Protein AF-A0A292Q6Y9-F1 (afdb_monomer_lite)

Sequence (241 aa):
MLYSVRSLPLYRTAFHHVAHRSLHTTPLVLKVNRGMHTAQPTANQLRDKVRQCIDNLRTIETGLSQMPAKPQARRSYSPEEYRDYCFGRTKEPPPGMCPHLVELIEYRNGMLSSSQEKMLVYGDYTPIGALIHMVYSARLHKTIPDCIGLQEELDALASQEEFVSALREEARARGLVAEEVCDAVHGLFDAVSEETRIPSSEIVVEAGKYTPNQVAALVAILKAQAKWPSPLEWREQPSDH

Secondary structure (DSSP, 8-state):
----------HHHHHHHHHHHTTSS------PPSS--PPPPPHHHHHHHHHHHHHHHHHHHHHHHTS----S------HHHHHHHHTTSSSSPPTT--HHHHHHHHHHHHHHHHHHHHHHHHT---HHHHHHHHHHHHHHHTSS---SSHHHHHHHHHTSHHHHHHHHHHHHHHT--HHHHHHHHHTHHHHHHT------SSEEEETTTS-HHHHHHHHHHHHHGGGSSSPPPEEEE----

pLDDT: mean 74.83, std 20.24, range [26.06, 98.38]

Structure (mmCIF, N/CA/C/O backbone):
data_AF-A0A292Q6Y9-F1
#
_entry.id   AF-A0A292Q6Y9-F1
#
loop_
_atom_site.group_PDB
_atom_site.id
_atom_site.type_symbol
_atom_site.label_atom_id
_atom_site.label_alt_id
_atom_site.label_comp_id
_atom_site.label_asym_id
_atom_site.label_entity_id
_atom_site.label_seq_id
_atom_site.pdbx_PDB_ins_code
_atom_site.Cartn_x
_atom_site.Cartn_y
_atom_site.Cartn_z
_atom_site.occupancy
_atom_site.B_iso_or_equiv
_atom_site.auth_seq_id
_atom_site.auth_comp_id
_atom_site.auth_asym_id
_atom_site.auth_atom_id
_atom_site.pdbx_PDB_model_num
ATOM 1 N N . MET A 1 1 ? -3.564 -4.863 -37.043 1.00 33.91 1 MET A N 1
ATOM 2 C CA . MET A 1 1 ? -3.647 -3.629 -36.232 1.00 33.91 1 MET A CA 1
ATOM 3 C C . MET A 1 1 ? -2.283 -3.393 -35.610 1.00 33.91 1 MET A C 1
ATOM 5 O O . MET A 1 1 ? -1.843 -4.230 -34.839 1.00 33.91 1 MET A O 1
ATOM 9 N N . LEU A 1 2 ? -1.580 -2.339 -36.022 1.00 26.06 2 LEU A N 1
ATOM 10 C CA . LEU A 1 2 ? -0.263 -1.970 -35.494 1.00 26.06 2 LEU A CA 1
ATOM 11 C C . LEU A 1 2 ? -0.461 -0.776 -34.558 1.00 26.06 2 LEU A C 1
ATOM 13 O O . LEU A 1 2 ? -0.948 0.262 -35.001 1.00 26.06 2 LEU A O 1
ATOM 17 N N . TYR A 1 3 ? -0.123 -0.926 -33.278 1.00 28.19 3 TYR A N 1
ATOM 18 C CA . TYR A 1 3 ? -0.160 0.183 -32.328 1.00 28.19 3 TYR A CA 1
ATOM 19 C C . TYR A 1 3 ? 1.059 1.088 -32.537 1.00 28.19 3 TYR A C 1
ATOM 21 O O . TYR A 1 3 ? 2.202 0.633 -32.563 1.00 28.19 3 TYR A O 1
ATOM 29 N N . SER A 1 4 ? 0.798 2.384 -32.709 1.00 28.38 4 SER A N 1
ATOM 30 C CA . SER A 1 4 ? 1.808 3.438 -32.731 1.00 28.38 4 SER A CA 1
ATOM 31 C C . SER A 1 4 ? 2.233 3.742 -31.295 1.00 28.38 4 SER A C 1
ATOM 33 O O . SER A 1 4 ? 1.421 4.198 -30.495 1.00 28.38 4 SER A O 1
ATOM 35 N N . VAL A 1 5 ? 3.505 3.511 -30.961 1.00 36.94 5 VAL A N 1
ATOM 36 C CA . VAL A 1 5 ? 4.110 3.908 -29.676 1.00 36.94 5 VAL A CA 1
ATOM 37 C C . VAL A 1 5 ? 4.436 5.406 -29.720 1.00 36.94 5 VAL A C 1
ATOM 39 O O . VAL A 1 5 ? 5.590 5.824 -29.720 1.00 36.94 5 VAL A O 1
ATOM 42 N N . ARG A 1 6 ? 3.403 6.239 -29.843 1.00 33.97 6 ARG A N 1
ATOM 43 C CA . ARG A 1 6 ? 3.507 7.700 -29.773 1.00 33.97 6 ARG A CA 1
ATOM 44 C C . ARG A 1 6 ? 2.580 8.228 -28.690 1.00 33.97 6 ARG A C 1
ATOM 46 O O . ARG A 1 6 ? 1.596 8.876 -29.009 1.00 33.97 6 ARG A O 1
ATOM 53 N N . SER A 1 7 ? 2.919 7.950 -27.432 1.00 32.06 7 SER A N 1
ATOM 54 C CA . SER A 1 7 ? 2.555 8.779 -26.272 1.00 32.06 7 SER A CA 1
ATOM 55 C C . SER A 1 7 ? 2.998 8.091 -24.975 1.00 32.06 7 SER A C 1
ATOM 57 O O . SER A 1 7 ? 2.243 7.324 -24.388 1.00 32.06 7 SER A O 1
ATOM 59 N N . LEU A 1 8 ? 4.199 8.412 -24.490 1.00 33.84 8 LEU A N 1
ATOM 60 C CA . LEU A 1 8 ? 4.510 8.363 -23.057 1.00 33.84 8 LEU A CA 1
ATOM 61 C C . LEU A 1 8 ? 4.568 9.810 -22.535 1.00 33.84 8 LEU A C 1
ATOM 63 O O . LEU A 1 8 ? 5.662 10.348 -22.369 1.00 33.84 8 LEU A O 1
ATOM 67 N N . PRO A 1 9 ? 3.441 10.519 -22.342 1.00 35.62 9 PRO A N 1
ATOM 68 C CA . PRO A 1 9 ? 3.455 11.731 -21.550 1.00 35.62 9 PRO A CA 1
ATOM 69 C C . PRO A 1 9 ? 3.293 11.334 -20.072 1.00 35.62 9 PRO A C 1
ATOM 71 O O . PRO A 1 9 ? 2.548 10.413 -19.758 1.00 35.62 9 PRO A O 1
ATOM 74 N N . LEU A 1 10 ? 3.930 12.099 -19.178 1.00 37.53 10 LEU A N 1
ATOM 75 C CA . LEU A 1 10 ? 3.634 12.209 -17.733 1.00 37.53 10 LEU A CA 1
ATOM 76 C C . LEU A 1 10 ? 4.528 11.483 -16.702 1.00 37.53 10 LEU A C 1
ATOM 78 O O . LEU A 1 10 ? 4.202 11.528 -15.522 1.00 37.53 10 LEU A O 1
ATOM 82 N N . TYR A 1 11 ? 5.743 11.028 -17.038 1.00 35.59 11 TYR A N 1
ATOM 83 C CA . TYR A 1 11 ? 6.779 10.822 -15.991 1.00 35.59 11 TYR A CA 1
ATOM 84 C C . TYR A 1 11 ? 7.195 12.139 -15.292 1.00 35.59 11 TYR A C 1
ATOM 86 O O . TYR A 1 11 ? 7.774 12.140 -14.207 1.00 35.59 11 TYR A O 1
ATOM 94 N N . ARG A 1 12 ? 6.867 13.288 -15.898 1.00 35.66 12 ARG A N 1
ATOM 95 C CA . ARG A 1 12 ? 7.290 14.626 -15.463 1.00 35.66 12 ARG A CA 1
ATOM 96 C C . ARG A 1 12 ? 6.492 15.193 -14.280 1.00 35.66 12 ARG A C 1
ATOM 98 O O . ARG A 1 12 ? 7.020 16.045 -13.574 1.00 35.66 12 ARG A O 1
ATOM 105 N N . THR A 1 13 ? 5.246 14.776 -14.051 1.00 33.06 13 THR A N 1
ATOM 106 C CA . THR A 1 13 ? 4.340 15.513 -13.142 1.00 33.06 13 THR A CA 1
ATOM 107 C C . THR A 1 13 ? 4.317 14.947 -11.719 1.00 33.06 13 THR A C 1
ATOM 109 O O . THR A 1 13 ? 4.312 15.722 -10.765 1.00 33.06 13 THR A O 1
ATOM 112 N N . ALA A 1 14 ? 4.393 13.622 -11.554 1.00 35.88 14 ALA A N 1
ATOM 113 C CA . ALA A 1 14 ? 4.285 12.985 -10.236 1.00 35.88 14 ALA A CA 1
ATOM 114 C C . ALA A 1 14 ? 5.525 13.232 -9.348 1.00 35.88 14 ALA A C 1
ATOM 116 O O . ALA A 1 14 ? 5.402 13.548 -8.167 1.00 35.88 14 ALA A O 1
ATOM 117 N N . PHE A 1 15 ? 6.731 13.202 -9.931 1.00 32.50 15 PHE A N 1
ATOM 118 C CA . PHE A 1 15 ? 7.980 13.444 -9.193 1.00 32.50 15 PHE A CA 1
ATOM 119 C C . PHE A 1 15 ? 8.180 14.913 -8.784 1.00 32.50 15 PHE A C 1
ATOM 121 O O . PHE A 1 15 ? 8.735 15.192 -7.720 1.00 32.50 15 PHE A O 1
ATOM 128 N N . HIS A 1 16 ? 7.716 15.870 -9.595 1.00 32.88 16 HIS A N 1
ATOM 129 C CA . HIS A 1 16 ? 7.880 17.296 -9.295 1.00 32.88 16 HIS A CA 1
ATOM 130 C C . HIS A 1 16 ? 6.980 17.773 -8.143 1.00 32.88 16 HIS A C 1
ATOM 132 O O . HIS A 1 16 ? 7.391 18.656 -7.389 1.00 32.88 16 HIS A O 1
ATOM 138 N N . HIS A 1 17 ? 5.794 17.180 -7.964 1.00 31.62 17 HIS A N 1
ATOM 139 C CA . HIS A 1 17 ? 4.853 17.593 -6.917 1.00 31.62 17 HIS A CA 1
ATOM 140 C C . HIS A 1 17 ? 5.292 17.159 -5.507 1.00 31.62 17 HIS A C 1
ATOM 142 O O . HIS A 1 17 ? 5.160 17.933 -4.558 1.00 31.62 17 HIS A O 1
ATOM 148 N N . VAL A 1 18 ? 5.891 15.970 -5.379 1.00 34.72 18 VAL A N 1
ATOM 149 C CA . VAL A 1 18 ? 6.427 15.457 -4.104 1.00 34.72 18 VAL A CA 1
ATOM 150 C C . VAL A 1 18 ? 7.724 16.180 -3.714 1.00 34.72 18 VAL A C 1
ATOM 152 O O . VAL A 1 18 ? 7.920 16.532 -2.552 1.00 34.72 18 VAL A O 1
ATOM 155 N N . ALA A 1 19 ? 8.588 16.504 -4.683 1.00 33.00 19 ALA A N 1
ATOM 156 C CA . ALA A 1 19 ? 9.860 17.175 -4.410 1.00 33.00 19 ALA A CA 1
ATOM 157 C C . ALA A 1 19 ? 9.718 18.658 -4.004 1.00 33.00 19 ALA A C 1
ATOM 159 O O . ALA A 1 19 ? 10.535 19.157 -3.231 1.00 33.00 19 ALA A O 1
ATOM 160 N N . HIS A 1 20 ? 8.697 19.377 -4.491 1.00 31.81 20 HIS A N 1
ATOM 161 C CA . HIS A 1 20 ? 8.536 20.809 -4.194 1.00 31.81 20 HIS A CA 1
ATOM 162 C C . HIS A 1 20 ? 7.885 21.109 -2.836 1.00 31.81 20 HIS A C 1
ATOM 164 O O . HIS A 1 20 ? 8.194 22.145 -2.249 1.00 31.81 20 HIS A O 1
ATOM 170 N N . ARG A 1 21 ? 7.025 20.228 -2.301 1.00 33.72 21 ARG A N 1
ATOM 171 C CA . ARG A 1 21 ? 6.383 20.453 -0.988 1.00 33.72 21 ARG A CA 1
ATOM 172 C C . ARG A 1 21 ? 7.310 20.197 0.208 1.00 33.72 21 ARG A C 1
ATOM 174 O O . ARG A 1 21 ? 7.070 20.751 1.272 1.00 33.72 21 ARG A O 1
ATOM 181 N N . SER A 1 22 ? 8.399 19.448 0.032 1.00 38.12 22 SER A N 1
ATOM 182 C CA . SER A 1 22 ? 9.298 19.052 1.131 1.00 38.12 22 SER A CA 1
ATOM 183 C C . SER A 1 22 ? 10.494 19.995 1.376 1.00 38.12 22 SER A C 1
ATOM 185 O O . SER A 1 22 ? 11.370 19.672 2.178 1.00 38.12 22 SER A O 1
ATOM 187 N N . LEU A 1 23 ? 10.586 21.142 0.689 1.00 34.75 23 LEU A N 1
ATOM 188 C CA . LEU A 1 23 ? 11.769 22.022 0.750 1.00 34.75 23 LEU A CA 1
ATOM 189 C C . LEU A 1 23 ? 11.635 23.245 1.669 1.00 34.75 23 LEU A C 1
ATOM 191 O O . LEU A 1 23 ? 12.602 23.998 1.801 1.00 34.75 23 LEU A O 1
ATOM 195 N N . HIS A 1 24 ? 10.502 23.433 2.351 1.00 36.09 24 HIS A N 1
ATOM 196 C CA . HIS A 1 24 ? 10.336 24.542 3.287 1.00 36.09 24 HIS A CA 1
ATOM 197 C C . HIS A 1 24 ? 10.045 24.063 4.721 1.00 36.09 24 HIS A C 1
ATOM 199 O O . HIS A 1 24 ? 8.986 23.531 5.028 1.00 36.09 24 HIS A O 1
ATOM 205 N N . THR A 1 25 ? 11.038 24.336 5.581 1.00 42.25 25 THR A N 1
ATOM 206 C CA . THR A 1 25 ? 10.989 24.546 7.043 1.00 42.25 25 THR A CA 1
ATOM 207 C C . THR A 1 25 ? 10.722 23.363 7.986 1.00 42.25 25 THR A C 1
ATOM 209 O O . THR A 1 25 ? 9.609 23.179 8.459 1.00 42.25 25 THR A O 1
ATOM 212 N N . THR A 1 26 ? 11.795 22.678 8.415 1.00 30.88 26 THR A N 1
ATOM 213 C CA . THR A 1 26 ? 12.218 22.543 9.838 1.00 30.88 26 THR A CA 1
ATOM 214 C C . THR A 1 26 ? 13.569 21.803 9.942 1.00 30.88 26 THR A C 1
ATOM 216 O O . THR A 1 26 ? 13.831 20.900 9.149 1.00 30.88 26 THR A O 1
ATOM 219 N N . PRO A 1 27 ? 14.474 22.167 10.875 1.00 34.06 27 PRO A N 1
ATOM 220 C CA . PRO A 1 27 ? 15.705 21.416 11.104 1.00 34.06 27 PRO A CA 1
ATOM 221 C C . PRO A 1 27 ? 15.405 20.130 11.893 1.00 34.06 27 PRO A C 1
ATOM 223 O O . PRO A 1 27 ? 15.012 20.182 13.056 1.00 34.06 27 PRO A O 1
ATOM 226 N N . LEU A 1 28 ? 15.605 18.973 11.258 1.00 29.34 28 LEU A N 1
ATOM 227 C CA . LEU A 1 28 ? 15.544 17.657 11.902 1.00 29.34 28 LEU A CA 1
ATOM 228 C C . LEU A 1 28 ? 16.695 17.511 12.910 1.00 29.34 28 LEU A C 1
ATOM 230 O O . LEU A 1 28 ? 17.867 17.471 12.533 1.00 29.34 28 LEU A O 1
ATOM 234 N N . VAL A 1 29 ? 16.364 17.411 14.199 1.00 35.88 29 VAL A N 1
ATOM 235 C CA . VAL A 1 29 ? 17.317 17.047 15.256 1.00 35.88 29 VAL A CA 1
ATOM 236 C C . VAL A 1 29 ? 17.333 15.524 15.384 1.00 35.88 29 VAL A C 1
ATOM 238 O O . VAL A 1 29 ? 16.440 14.926 15.977 1.00 35.88 29 VAL A O 1
ATOM 241 N N . LEU A 1 30 ? 18.363 14.894 14.823 1.00 29.45 30 LEU A N 1
ATOM 2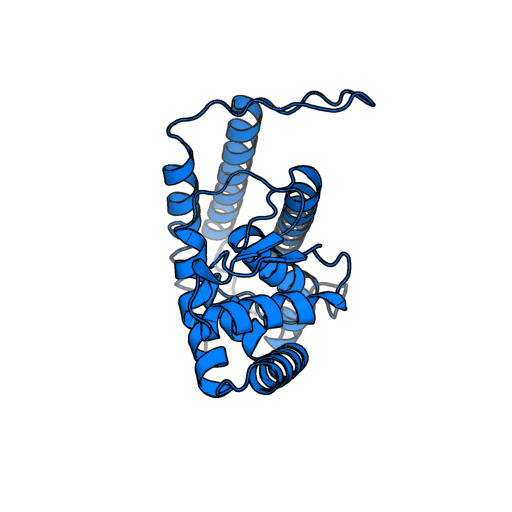42 C CA . LEU A 1 30 ? 18.621 13.458 14.933 1.00 29.45 30 LEU A CA 1
ATOM 243 C C . LEU A 1 30 ? 19.390 13.149 16.227 1.00 29.45 30 LEU A C 1
ATOM 245 O O . LEU A 1 30 ? 20.520 13.605 16.408 1.00 29.45 30 LEU A O 1
ATOM 249 N N . LYS A 1 31 ? 18.816 12.326 17.113 1.00 36.28 31 LYS A N 1
ATOM 250 C CA . LYS A 1 31 ? 19.577 11.621 18.157 1.00 36.28 31 LYS A CA 1
ATOM 251 C C . LYS A 1 31 ? 19.945 10.233 17.634 1.00 36.28 31 LYS A C 1
ATOM 253 O O . LYS A 1 31 ? 19.089 9.364 17.539 1.00 36.28 31 LYS A O 1
ATOM 258 N N . VAL A 1 32 ? 21.220 10.041 17.297 1.00 37.12 32 VAL A N 1
ATOM 259 C CA . VAL A 1 32 ? 21.771 8.760 16.826 1.00 37.12 32 VAL A CA 1
ATOM 260 C C . VAL A 1 32 ? 22.488 8.048 17.974 1.00 37.12 32 VAL A C 1
ATOM 262 O O . VAL A 1 32 ? 23.375 8.620 18.611 1.00 37.12 32 VAL A O 1
ATOM 265 N N . ASN A 1 33 ? 22.112 6.788 18.214 1.00 34.53 33 ASN A N 1
ATOM 266 C CA . ASN A 1 33 ? 22.830 5.864 19.091 1.00 34.53 33 ASN A CA 1
ATOM 267 C C . ASN A 1 33 ? 24.149 5.428 18.426 1.00 34.53 33 ASN A C 1
ATOM 269 O O . ASN A 1 33 ? 24.182 5.064 17.252 1.00 34.53 33 ASN A O 1
ATOM 273 N N . ARG A 1 34 ? 25.252 5.520 19.178 1.00 46.78 34 ARG A N 1
ATOM 274 C CA . ARG A 1 34 ? 26.636 5.353 18.707 1.00 46.78 34 ARG A CA 1
ATOM 275 C C . ARG A 1 34 ? 26.987 3.889 18.430 1.00 46.78 34 ARG A C 1
ATOM 277 O O . ARG A 1 34 ? 27.122 3.104 19.361 1.00 46.78 34 ARG A O 1
ATOM 284 N N . GLY A 1 35 ? 27.285 3.580 17.172 1.00 46.41 35 GLY A N 1
ATOM 285 C CA . GLY A 1 35 ? 28.002 2.369 16.777 1.00 46.41 35 GLY A CA 1
ATOM 286 C C . GLY A 1 35 ? 28.132 2.291 15.260 1.00 46.41 35 GLY A C 1
ATOM 287 O O . GLY A 1 35 ? 27.186 1.901 14.600 1.00 46.41 35 GLY A O 1
ATOM 288 N N . MET A 1 36 ? 29.301 2.666 14.730 1.00 40.91 36 MET A N 1
ATOM 289 C CA . MET A 1 36 ? 29.656 2.788 13.301 1.00 40.91 36 MET A CA 1
ATOM 290 C C . MET A 1 36 ? 29.169 4.070 12.598 1.00 40.91 36 MET A C 1
ATOM 292 O O . MET A 1 36 ? 28.069 4.179 12.070 1.00 40.91 36 MET A O 1
ATOM 296 N N . HIS A 1 37 ? 30.064 5.062 12.564 1.00 43.03 37 HIS A N 1
ATOM 297 C CA . HIS A 1 37 ? 29.902 6.311 11.825 1.00 43.03 37 HIS A CA 1
ATOM 298 C C . HIS A 1 37 ? 30.121 6.098 10.319 1.00 43.03 37 HIS A C 1
ATOM 300 O O . HIS A 1 37 ? 31.212 6.339 9.808 1.00 43.03 37 HIS A O 1
ATOM 306 N N . THR A 1 38 ? 29.082 5.728 9.573 1.00 55.56 38 THR A N 1
ATOM 307 C CA . THR A 1 38 ? 28.983 6.214 8.190 1.00 55.56 38 THR A CA 1
ATOM 308 C C . THR A 1 38 ? 28.410 7.623 8.260 1.00 55.56 38 THR A C 1
ATOM 310 O O . THR A 1 38 ? 27.306 7.810 8.773 1.00 55.56 38 THR A O 1
ATOM 313 N N . ALA A 1 39 ? 29.172 8.627 7.820 1.00 72.50 39 ALA A N 1
ATOM 314 C CA . ALA A 1 39 ? 28.699 10.007 7.794 1.00 72.50 39 ALA A CA 1
ATOM 315 C C . ALA A 1 39 ? 27.371 10.072 7.025 1.00 72.50 39 ALA A C 1
ATOM 317 O O . ALA A 1 39 ? 27.305 9.652 5.867 1.00 72.50 39 ALA A O 1
ATOM 318 N N . GLN A 1 40 ? 26.311 10.556 7.678 1.00 61.03 40 GLN A N 1
ATOM 319 C CA . GLN A 1 40 ? 25.036 10.758 7.000 1.00 61.03 40 GLN A CA 1
ATOM 320 C C . GLN A 1 40 ? 25.246 11.727 5.829 1.00 61.03 40 GLN A C 1
ATOM 322 O O . GLN A 1 40 ? 25.924 12.747 5.995 1.00 61.03 40 GLN A O 1
ATOM 327 N N . PRO A 1 41 ? 24.694 11.423 4.643 1.00 70.69 41 PRO A N 1
ATOM 328 C CA . PRO A 1 41 ? 24.818 12.307 3.503 1.00 70.69 41 PRO A CA 1
ATOM 329 C C . PRO A 1 41 ? 24.166 13.654 3.822 1.00 70.69 41 PRO A C 1
ATOM 331 O O . PRO A 1 41 ? 23.027 13.727 4.278 1.00 70.69 41 PRO A O 1
ATOM 334 N N . THR A 1 42 ? 24.899 14.733 3.574 1.00 85.38 42 THR A N 1
ATOM 335 C CA . THR A 1 42 ? 24.383 16.097 3.695 1.00 85.38 42 THR A CA 1
ATOM 336 C C . THR A 1 42 ? 23.224 16.323 2.722 1.00 85.38 42 THR A C 1
ATOM 338 O O . THR A 1 42 ? 23.135 15.683 1.670 1.00 85.38 42 THR A O 1
ATOM 341 N N . ALA A 1 43 ? 22.364 17.303 3.013 1.00 62.22 43 ALA A N 1
ATOM 342 C CA . ALA A 1 43 ? 21.289 17.702 2.101 1.00 62.22 43 ALA A CA 1
ATOM 343 C C . ALA A 1 43 ? 21.804 18.044 0.684 1.00 62.22 43 ALA A C 1
ATOM 345 O O . ALA A 1 43 ? 21.119 17.788 -0.304 1.00 62.22 43 ALA A O 1
ATOM 346 N N . ASN A 1 44 ? 23.029 18.573 0.568 1.00 76.00 44 ASN A N 1
ATOM 347 C CA . ASN A 1 44 ? 23.679 18.826 -0.721 1.00 76.00 44 ASN A CA 1
ATOM 348 C C . ASN A 1 44 ? 24.014 17.526 -1.459 1.00 76.00 44 ASN A C 1
ATOM 350 O O . ASN A 1 44 ? 23.648 17.385 -2.619 1.00 76.00 44 ASN A O 1
ATOM 354 N N . GLN A 1 45 ? 24.599 16.543 -0.771 1.00 74.12 45 GLN A N 1
ATOM 355 C CA . GLN A 1 45 ? 24.909 15.239 -1.365 1.00 74.12 45 GLN A CA 1
ATOM 356 C C . GLN A 1 45 ? 23.653 14.495 -1.837 1.00 74.12 45 GLN A C 1
ATOM 358 O O . GLN A 1 45 ? 23.687 13.826 -2.867 1.00 74.12 45 GLN A O 1
ATOM 363 N N . LEU A 1 46 ? 22.534 14.613 -1.114 1.00 56.84 46 LEU A N 1
ATOM 364 C CA . LEU A 1 46 ? 21.252 14.060 -1.561 1.00 56.84 46 LEU A CA 1
ATOM 365 C C . LEU A 1 46 ? 20.727 14.786 -2.807 1.00 56.84 46 LEU A C 1
ATOM 367 O O . LEU A 1 46 ? 20.338 14.124 -3.769 1.00 56.84 46 LEU A O 1
ATOM 371 N N . ARG A 1 47 ? 20.771 16.125 -2.832 1.00 63.34 47 ARG A N 1
ATOM 372 C CA . ARG A 1 47 ? 20.379 16.922 -4.008 1.00 63.34 47 ARG A CA 1
ATOM 373 C C . ARG A 1 47 ? 21.214 16.594 -5.243 1.00 63.34 47 ARG A C 1
ATOM 375 O O . ARG A 1 47 ? 20.648 16.449 -6.323 1.00 63.34 47 ARG A O 1
ATOM 382 N N . ASP A 1 48 ? 22.523 16.434 -5.083 1.00 77.12 48 ASP A N 1
ATOM 383 C CA . ASP A 1 48 ? 23.426 16.099 -6.185 1.00 77.12 48 ASP A CA 1
ATOM 384 C C . ASP A 1 48 ? 23.147 14.694 -6.731 1.00 77.12 48 ASP A C 1
ATOM 386 O O . ASP A 1 48 ? 23.080 14.514 -7.945 1.00 77.12 48 ASP A O 1
ATOM 390 N N . LYS A 1 49 ? 22.868 13.716 -5.856 1.00 67.00 49 LYS A N 1
ATOM 391 C CA . LYS A 1 49 ? 22.436 12.371 -6.275 1.00 67.00 49 LYS A CA 1
ATOM 392 C C . LYS A 1 49 ? 21.114 12.394 -7.045 1.00 67.00 49 LYS A C 1
ATOM 394 O O . LYS A 1 49 ? 20.987 11.705 -8.054 1.00 67.00 49 LYS A O 1
ATOM 399 N N . VAL A 1 50 ? 20.138 13.185 -6.595 1.00 59.72 50 VAL A N 1
ATOM 400 C CA . VAL A 1 50 ? 18.858 13.345 -7.307 1.00 59.72 50 VAL A CA 1
ATOM 401 C C . VAL A 1 50 ? 19.080 13.994 -8.673 1.00 59.72 50 VAL A C 1
ATOM 403 O O . VAL A 1 50 ? 18.558 13.499 -9.670 1.00 59.72 50 VAL A O 1
ATOM 406 N N . ARG A 1 51 ? 19.897 15.052 -8.750 1.00 72.69 51 ARG A N 1
ATOM 407 C CA . ARG A 1 51 ? 20.248 15.708 -10.019 1.00 72.69 51 ARG A CA 1
ATOM 408 C C . ARG A 1 51 ? 20.927 14.736 -10.985 1.00 72.69 51 ARG A C 1
ATOM 410 O O . ARG A 1 51 ? 20.499 14.640 -12.128 1.00 72.69 51 ARG A O 1
ATOM 417 N N . GLN A 1 52 ? 21.898 13.963 -10.505 1.00 76.69 52 GLN A N 1
ATOM 418 C CA . GLN A 1 52 ? 22.574 12.939 -11.300 1.00 76.69 52 GLN A CA 1
ATOM 419 C C . GLN A 1 52 ? 21.594 11.887 -11.842 1.00 76.69 52 GLN A C 1
ATOM 421 O O . GLN A 1 52 ? 21.681 11.504 -13.004 1.00 76.69 52 GLN A O 1
ATOM 426 N N . CYS A 1 53 ? 20.630 11.446 -11.031 1.00 58.50 53 CYS A N 1
ATOM 427 C CA . CYS A 1 53 ? 19.589 10.515 -11.467 1.00 58.50 53 CYS A CA 1
ATOM 428 C C . CYS A 1 53 ? 18.710 11.123 -12.580 1.00 58.50 53 CYS A C 1
ATOM 430 O O . CYS A 1 53 ? 18.470 10.473 -13.596 1.00 58.50 53 CYS A O 1
ATOM 432 N N . ILE A 1 54 ? 18.303 12.392 -12.442 1.00 61.84 54 ILE A N 1
ATOM 433 C CA . ILE A 1 54 ? 17.537 13.119 -13.471 1.00 61.84 54 ILE A CA 1
ATOM 434 C C . ILE A 1 54 ? 18.332 13.240 -14.780 1.00 61.84 54 ILE A C 1
ATOM 436 O O . ILE A 1 54 ? 17.777 13.024 -15.858 1.00 61.84 54 ILE A O 1
ATOM 440 N N . ASP A 1 55 ? 19.622 13.565 -14.707 1.00 75.00 55 ASP A N 1
ATOM 441 C CA . ASP A 1 55 ? 20.473 13.712 -15.892 1.00 75.00 55 ASP A CA 1
ATOM 442 C C . ASP A 1 55 ? 20.722 12.364 -16.592 1.00 75.00 55 ASP A C 1
ATOM 444 O O . ASP A 1 55 ? 20.692 12.292 -17.825 1.00 75.00 55 ASP A O 1
ATOM 448 N N . ASN A 1 56 ? 20.863 11.274 -15.828 1.00 68.38 56 ASN A N 1
ATOM 449 C CA . ASN A 1 56 ? 20.921 9.917 -16.375 1.00 68.38 56 ASN A CA 1
ATOM 450 C C . ASN A 1 56 ? 19.627 9.567 -17.128 1.00 68.38 56 ASN A C 1
ATOM 452 O O . ASN A 1 56 ? 19.689 9.098 -18.263 1.00 68.38 56 ASN A O 1
ATOM 456 N N . LEU A 1 57 ? 18.456 9.855 -16.546 1.00 62.38 57 LEU A N 1
ATOM 457 C CA . LEU A 1 57 ? 17.162 9.612 -17.196 1.00 62.38 57 LEU A CA 1
ATOM 458 C C . LEU A 1 57 ? 17.019 10.406 -18.502 1.00 62.38 57 LEU A C 1
ATOM 460 O O . LEU A 1 57 ? 16.661 9.833 -19.528 1.00 62.38 57 LEU A O 1
ATOM 464 N N . ARG A 1 58 ? 17.386 11.695 -18.507 1.00 72.81 58 ARG A N 1
ATOM 465 C CA . ARG A 1 58 ? 17.382 12.531 -19.725 1.00 72.81 58 ARG A CA 1
ATOM 466 C C . ARG A 1 58 ? 18.322 12.010 -20.804 1.00 72.81 58 ARG A C 1
ATOM 468 O O . ARG A 1 58 ? 18.007 12.089 -21.992 1.00 72.81 58 ARG A O 1
ATOM 475 N N . THR A 1 59 ? 19.482 11.495 -20.405 1.00 77.38 59 THR A N 1
ATOM 476 C CA . THR A 1 59 ? 20.449 10.898 -21.333 1.00 77.38 59 THR A CA 1
ATOM 477 C C . THR A 1 59 ? 19.844 9.670 -22.009 1.00 77.38 59 THR A C 1
ATOM 479 O O . THR A 1 59 ? 19.929 9.541 -23.231 1.00 77.38 59 THR A O 1
ATOM 482 N N . ILE A 1 60 ? 19.148 8.823 -21.246 1.00 69.00 60 ILE A N 1
ATOM 483 C CA . ILE A 1 60 ? 18.449 7.650 -21.779 1.00 69.00 60 ILE A CA 1
ATOM 484 C C . ILE A 1 60 ? 17.306 8.070 -22.718 1.00 69.00 60 ILE A C 1
ATOM 486 O O . ILE A 1 60 ? 17.220 7.557 -23.831 1.00 69.00 60 ILE A O 1
ATOM 490 N N . GLU A 1 61 ? 16.479 9.048 -22.337 1.00 66.94 61 GLU A N 1
ATOM 491 C CA . GLU A 1 61 ? 15.406 9.591 -23.192 1.00 66.94 61 GLU A CA 1
ATOM 492 C C . GLU A 1 61 ? 15.935 10.177 -24.510 1.00 66.94 61 GLU A C 1
ATOM 494 O O . GLU A 1 61 ? 15.354 9.971 -25.581 1.00 66.94 61 GLU A O 1
ATOM 499 N N . THR A 1 62 ? 17.062 10.889 -24.447 1.00 76.50 62 THR A N 1
ATOM 500 C CA . THR A 1 62 ? 17.726 11.460 -25.625 1.00 76.50 62 THR A CA 1
ATOM 501 C C . THR A 1 62 ? 18.257 10.350 -26.530 1.00 76.50 62 THR A C 1
ATOM 503 O O . THR A 1 62 ? 18.051 10.402 -27.742 1.00 76.50 62 THR A O 1
ATOM 506 N N . GLY A 1 63 ? 18.860 9.310 -25.946 1.00 75.12 63 GLY A N 1
ATOM 507 C CA . GLY A 1 63 ? 19.286 8.112 -26.667 1.00 75.12 63 GLY A CA 1
ATOM 508 C C . GLY A 1 63 ? 18.122 7.420 -27.376 1.00 75.12 63 GLY A C 1
ATOM 509 O O . GLY A 1 63 ? 18.223 7.127 -28.565 1.00 75.12 63 GLY A O 1
ATOM 510 N N . LEU A 1 64 ? 16.985 7.248 -26.691 1.00 66.88 64 LEU A N 1
ATOM 511 C CA . LEU A 1 64 ? 15.760 6.670 -27.257 1.00 66.88 64 LEU A CA 1
ATOM 512 C C . LEU A 1 64 ? 15.194 7.514 -28.410 1.00 66.88 64 LEU A C 1
ATOM 514 O O . LEU A 1 64 ? 14.756 6.961 -29.417 1.00 66.88 64 LEU A O 1
ATOM 518 N N . SER A 1 65 ? 15.246 8.844 -28.295 1.00 72.12 65 SER A N 1
ATOM 519 C CA . SER A 1 65 ? 14.738 9.778 -29.313 1.00 72.12 65 SER A CA 1
ATOM 520 C C . SER A 1 65 ? 15.608 9.841 -30.572 1.00 72.12 65 SER A C 1
ATOM 522 O O . SER A 1 65 ? 15.111 10.164 -31.650 1.00 72.12 65 SER A O 1
ATOM 524 N N . GLN A 1 66 ? 16.902 9.534 -30.450 1.00 78.06 66 GLN A N 1
ATOM 525 C CA . GLN A 1 66 ? 17.859 9.519 -31.562 1.00 78.06 66 GLN A CA 1
ATOM 526 C C . GLN A 1 66 ? 17.972 8.150 -32.249 1.00 78.06 66 GLN A C 1
ATOM 528 O O . GLN A 1 66 ? 18.684 8.024 -33.248 1.00 78.06 66 GLN A O 1
ATOM 533 N N . MET A 1 67 ? 17.282 7.114 -31.755 1.00 68.88 67 MET A N 1
ATOM 534 C CA . MET A 1 67 ? 17.324 5.801 -32.393 1.00 68.88 67 MET A CA 1
ATOM 535 C C . MET A 1 67 ? 16.684 5.865 -33.790 1.00 68.88 67 MET A C 1
ATOM 537 O O . MET A 1 67 ? 15.530 6.281 -33.923 1.00 68.88 67 MET A O 1
ATOM 541 N N . PRO A 1 68 ? 17.387 5.424 -34.852 1.00 69.31 68 PRO A N 1
ATOM 542 C CA . PRO A 1 68 ? 16.817 5.404 -36.190 1.00 69.31 68 PRO A CA 1
ATOM 543 C C . PRO A 1 68 ? 15.601 4.474 -36.217 1.00 69.31 68 PRO A C 1
ATOM 545 O O . PRO A 1 68 ? 15.655 3.361 -35.685 1.00 69.31 68 PRO A O 1
ATOM 548 N N . ALA A 1 69 ? 14.522 4.907 -36.874 1.00 58.97 69 ALA A N 1
ATOM 549 C CA . ALA A 1 69 ? 13.372 4.057 -37.161 1.00 58.97 69 ALA A CA 1
ATOM 550 C C . ALA A 1 69 ? 13.835 2.881 -38.040 1.00 58.97 69 ALA A C 1
ATOM 552 O O . ALA A 1 69 ? 13.997 3.021 -39.252 1.00 58.97 69 ALA A O 1
ATOM 553 N N . LYS A 1 70 ? 14.140 1.733 -37.425 1.00 56.66 70 LYS A N 1
ATOM 554 C CA . LYS A 1 70 ? 14.654 0.570 -38.155 1.00 56.66 70 LYS A CA 1
ATOM 555 C C . LYS A 1 70 ? 13.516 -0.220 -38.816 1.00 56.66 70 LYS A C 1
ATOM 557 O O . LYS A 1 70 ? 12.511 -0.487 -38.155 1.00 56.66 70 LYS A O 1
ATOM 562 N N . PRO A 1 71 ? 13.689 -0.645 -40.083 1.00 55.06 71 PRO A N 1
ATOM 563 C CA . PRO A 1 71 ? 12.762 -1.540 -40.764 1.00 55.06 71 PRO A CA 1
ATOM 564 C C . PRO A 1 71 ? 12.884 -2.994 -40.255 1.00 55.06 71 PRO A C 1
ATOM 566 O O . PRO A 1 71 ? 13.915 -3.390 -39.713 1.00 55.06 71 PRO A O 1
ATOM 569 N N . GLN A 1 72 ? 11.775 -3.727 -40.424 1.00 60.09 72 GLN A N 1
ATOM 570 C CA . GLN A 1 72 ? 11.452 -5.156 -40.194 1.00 60.09 72 GLN A CA 1
ATOM 571 C C . GLN A 1 72 ? 12.652 -6.136 -40.205 1.00 60.09 72 GLN A C 1
ATOM 573 O O . GLN A 1 72 ? 13.580 -5.966 -40.977 1.00 60.09 72 GLN A O 1
ATOM 578 N N . ALA A 1 73 ? 12.726 -7.242 -39.461 1.00 50.75 73 ALA A N 1
ATOM 579 C CA . ALA A 1 73 ? 11.771 -7.987 -38.654 1.00 50.75 73 ALA A CA 1
ATOM 580 C C . ALA A 1 73 ? 12.522 -8.511 -37.417 1.00 50.75 73 ALA A C 1
ATOM 582 O O . ALA A 1 73 ? 13.251 -9.500 -37.479 1.00 50.75 73 ALA A O 1
ATOM 583 N N . ARG A 1 74 ? 12.399 -7.825 -36.279 1.00 57.06 74 ARG A N 1
ATOM 584 C CA . ARG A 1 74 ? 12.775 -8.440 -35.002 1.00 57.06 74 ARG A CA 1
ATOM 585 C C . ARG A 1 74 ? 11.653 -9.403 -34.650 1.00 57.06 74 ARG A C 1
ATOM 587 O O . ARG A 1 74 ? 10.496 -9.027 -34.823 1.00 57.06 74 ARG A O 1
ATOM 594 N N . ARG A 1 75 ? 11.975 -10.614 -34.176 1.00 57.69 75 ARG A N 1
ATOM 595 C CA . ARG A 1 75 ? 11.002 -11.418 -33.423 1.00 57.69 75 ARG A CA 1
ATOM 596 C C . ARG A 1 75 ? 10.361 -10.464 -32.418 1.00 57.69 75 ARG A C 1
ATOM 598 O O . ARG A 1 75 ? 11.050 -9.939 -31.548 1.00 57.69 75 ARG A O 1
ATOM 605 N N . SER A 1 76 ? 9.099 -10.125 -32.651 1.00 71.56 76 SER A N 1
ATOM 606 C CA . SER A 1 76 ? 8.317 -9.365 -31.696 1.00 71.56 76 SER A CA 1
ATOM 607 C C . SER A 1 76 ? 8.123 -10.309 -30.528 1.00 71.56 76 SER A C 1
ATOM 609 O O . SER A 1 76 ? 7.509 -11.360 -30.706 1.00 71.56 76 SER A O 1
ATOM 611 N N . TYR A 1 77 ? 8.695 -9.977 -29.379 1.00 77.62 77 TYR A N 1
ATOM 612 C CA . TYR A 1 77 ? 8.292 -10.636 -28.151 1.00 77.62 77 TYR A CA 1
ATOM 613 C C . TYR A 1 77 ? 6.796 -10.381 -27.957 1.00 77.62 77 TYR A C 1
ATOM 615 O O . TYR A 1 77 ? 6.284 -9.295 -28.262 1.00 77.62 77 TYR A O 1
ATOM 623 N N . SER A 1 78 ? 6.081 -11.406 -27.521 1.00 85.94 78 SER A N 1
ATOM 624 C CA . SER A 1 78 ? 4.683 -11.274 -27.142 1.00 85.94 78 SER A CA 1
ATOM 625 C C . SER A 1 78 ? 4.558 -10.307 -25.955 1.00 85.94 78 SER A C 1
ATOM 627 O O . SER A 1 78 ? 5.486 -10.172 -25.146 1.00 85.94 78 SER A O 1
ATOM 629 N N . PRO A 1 79 ? 3.413 -9.620 -25.814 1.00 77.12 79 PRO A N 1
ATOM 630 C CA . PRO A 1 79 ? 3.109 -8.879 -24.599 1.00 77.12 79 PRO A CA 1
ATOM 631 C C . PRO A 1 79 ? 3.228 -9.745 -23.339 1.00 77.12 79 PRO A C 1
ATOM 633 O O . PRO A 1 79 ? 3.611 -9.213 -22.302 1.00 77.12 79 PRO A O 1
ATOM 636 N N . GLU A 1 80 ? 2.957 -11.056 -23.424 1.00 79.56 80 GLU A N 1
ATOM 637 C CA . GLU A 1 80 ? 3.160 -11.987 -22.310 1.00 79.56 80 GLU A CA 1
ATOM 638 C C . GLU A 1 80 ? 4.639 -12.176 -21.962 1.00 79.56 80 GLU A C 1
ATOM 640 O O . GLU A 1 80 ? 4.981 -12.058 -20.796 1.00 79.56 80 GLU A O 1
ATOM 645 N N . GLU A 1 81 ? 5.534 -12.378 -22.932 1.00 83.50 81 GLU A N 1
ATOM 646 C CA . GLU A 1 81 ? 6.977 -12.519 -22.663 1.00 83.50 81 GLU A CA 1
ATOM 647 C C . GLU A 1 81 ? 7.576 -11.242 -22.059 1.00 83.50 81 GLU A C 1
ATOM 649 O O . GLU A 1 81 ? 8.370 -11.302 -21.119 1.00 83.50 81 GLU A O 1
ATOM 654 N N . TYR A 1 82 ? 7.179 -10.070 -22.569 1.00 79.56 82 TYR A N 1
ATOM 655 C CA . TYR A 1 82 ? 7.561 -8.787 -21.970 1.00 79.56 82 TYR A CA 1
ATOM 656 C C . TYR A 1 82 ? 7.070 -8.690 -20.531 1.00 79.56 82 TYR A C 1
ATOM 658 O O . TYR A 1 82 ? 7.825 -8.341 -19.625 1.00 79.56 82 TYR A O 1
ATOM 666 N N . ARG A 1 83 ? 5.791 -9.007 -20.332 1.00 73.00 83 ARG A N 1
ATOM 667 C CA . ARG A 1 83 ? 5.134 -8.983 -19.036 1.00 73.00 83 ARG A CA 1
ATOM 668 C C . ARG A 1 83 ? 5.823 -9.940 -18.067 1.00 73.00 83 ARG A C 1
ATOM 670 O O . ARG A 1 83 ? 6.140 -9.518 -16.968 1.00 73.00 83 ARG A O 1
ATOM 677 N N . ASP A 1 84 ? 6.119 -11.168 -18.471 1.00 79.81 84 ASP A N 1
ATOM 678 C CA . ASP A 1 84 ? 6.776 -12.173 -17.640 1.00 79.81 84 ASP A CA 1
ATOM 679 C C . ASP A 1 84 ? 8.211 -11.779 -17.276 1.00 79.81 84 ASP A C 1
ATOM 681 O O . ASP A 1 84 ? 8.627 -12.043 -16.151 1.00 79.81 84 ASP A O 1
ATOM 685 N N . TYR A 1 85 ? 8.950 -11.098 -18.156 1.00 79.94 85 TYR A N 1
ATOM 686 C CA . TYR A 1 85 ? 10.285 -10.585 -17.833 1.00 79.94 85 TYR A CA 1
ATOM 687 C C . TYR A 1 85 ? 10.265 -9.336 -16.944 1.00 79.94 85 TYR A C 1
ATOM 689 O O . TYR A 1 85 ? 11.021 -9.260 -15.978 1.00 79.94 85 TYR A O 1
ATO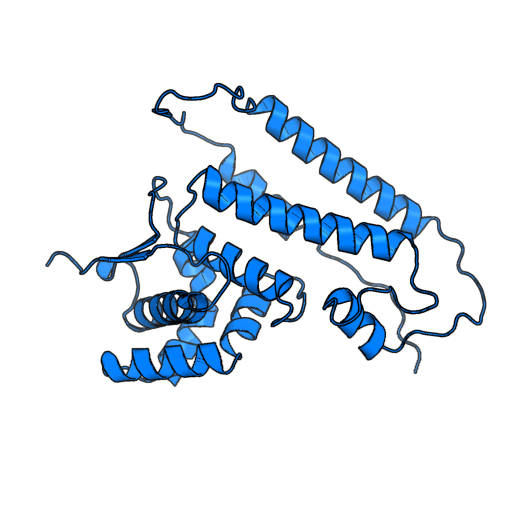M 697 N N . CYS A 1 86 ? 9.377 -8.373 -17.203 1.00 68.00 86 CYS A N 1
ATOM 698 C CA . CYS A 1 86 ? 9.161 -7.231 -16.304 1.00 68.00 86 CYS A CA 1
ATOM 699 C C . CYS A 1 86 ? 8.684 -7.711 -14.930 1.00 68.00 86 CYS A C 1
ATOM 701 O O . CYS A 1 86 ? 9.138 -7.230 -13.893 1.00 68.00 86 CYS A O 1
ATOM 703 N N . PHE A 1 87 ? 7.855 -8.755 -14.933 1.00 66.69 87 PHE A N 1
ATOM 704 C CA . PHE A 1 87 ? 7.470 -9.503 -13.753 1.00 66.69 87 PHE A CA 1
ATOM 705 C C . PHE A 1 87 ? 8.503 -10.546 -13.334 1.00 66.69 87 PHE A C 1
ATOM 707 O O . PHE A 1 87 ? 8.195 -11.390 -12.507 1.00 66.69 87 PHE A O 1
ATOM 714 N N . GLY A 1 88 ? 9.727 -10.515 -13.877 1.00 70.94 88 GLY A N 1
ATOM 715 C CA . GLY A 1 88 ? 10.810 -11.509 -13.805 1.00 70.94 88 GLY A CA 1
ATOM 716 C C . GLY A 1 88 ? 10.419 -12.904 -13.315 1.00 70.94 88 GLY A C 1
ATOM 717 O O . GLY A 1 88 ? 11.035 -13.440 -12.392 1.00 70.94 88 GLY A O 1
ATOM 718 N N . ARG A 1 89 ? 9.347 -13.439 -13.892 1.00 77.25 89 ARG A N 1
ATOM 719 C CA . ARG A 1 89 ? 8.991 -14.852 -13.909 1.00 77.25 89 ARG A CA 1
ATOM 720 C C . ARG A 1 89 ? 9.997 -15.594 -14.783 1.00 77.25 89 ARG A C 1
ATOM 722 O O . ARG A 1 89 ? 10.264 -16.769 -14.556 1.00 77.25 89 ARG A O 1
ATOM 729 N N . THR A 1 90 ? 10.620 -14.875 -15.717 1.00 82.31 90 THR A N 1
ATOM 730 C CA . THR A 1 90 ? 11.831 -15.279 -16.425 1.00 82.31 90 THR A CA 1
ATOM 731 C C . THR A 1 90 ? 13.040 -14.495 -15.909 1.00 82.31 90 THR A C 1
ATOM 733 O O . THR A 1 90 ? 12.936 -13.329 -15.534 1.00 82.31 90 THR A O 1
ATOM 736 N N . LYS A 1 91 ? 14.208 -15.148 -15.868 1.00 83.12 91 LYS A N 1
ATOM 737 C CA . LYS A 1 91 ? 15.489 -14.483 -15.561 1.00 83.12 91 LYS A CA 1
ATOM 738 C C . LYS A 1 91 ? 16.112 -13.832 -16.794 1.00 83.12 91 LYS A C 1
ATOM 740 O O . LYS A 1 91 ? 16.880 -12.888 -16.664 1.00 83.12 91 LYS A O 1
ATOM 745 N N . GLU A 1 92 ? 15.794 -14.356 -17.974 1.00 89.44 92 GLU A N 1
ATOM 746 C CA . GLU A 1 92 ? 16.358 -13.893 -19.237 1.00 89.44 92 GLU A CA 1
ATOM 747 C C . GLU A 1 92 ? 15.395 -12.930 -19.941 1.00 89.44 92 GLU A C 1
ATOM 749 O O . GLU A 1 92 ? 14.184 -13.195 -19.973 1.00 89.44 92 GLU A O 1
ATOM 754 N N . PRO A 1 93 ? 15.912 -11.823 -20.508 1.00 87.44 93 PRO A N 1
ATOM 755 C CA . PRO A 1 93 ? 15.106 -10.904 -21.290 1.00 87.44 93 PRO A CA 1
ATOM 756 C C . PRO A 1 93 ? 14.578 -11.590 -22.555 1.00 87.44 93 PRO A C 1
ATOM 758 O O . PRO A 1 93 ? 15.292 -12.399 -23.158 1.00 87.44 93 PRO A O 1
ATOM 761 N N . PRO A 1 94 ? 13.359 -11.253 -23.012 1.00 87.75 94 PRO A N 1
ATOM 762 C CA . PRO A 1 94 ? 12.796 -11.830 -24.219 1.00 87.75 94 PRO A CA 1
ATOM 763 C C . PRO A 1 94 ? 13.724 -11.596 -25.417 1.00 87.75 94 PRO A C 1
ATOM 765 O O . PRO A 1 94 ? 14.280 -10.495 -25.561 1.00 87.75 94 PRO A O 1
ATOM 768 N N . PRO A 1 95 ? 13.879 -12.580 -26.320 1.00 87.62 95 PRO A N 1
ATOM 769 C CA . PRO A 1 95 ? 14.693 -12.412 -27.513 1.00 87.62 95 PRO A CA 1
ATOM 770 C C . PRO A 1 95 ? 14.279 -11.160 -28.297 1.00 87.62 95 PRO A C 1
ATOM 772 O O . PRO A 1 95 ? 13.126 -11.002 -28.688 1.00 87.62 95 PRO A O 1
ATOM 775 N N . GLY A 1 96 ? 15.233 -10.262 -28.548 1.00 85.38 96 GLY A N 1
ATOM 776 C CA . GLY A 1 96 ? 14.986 -9.020 -29.287 1.00 85.38 96 GLY A CA 1
ATOM 777 C C . GLY A 1 96 ? 14.575 -7.816 -28.433 1.00 85.38 96 GLY A C 1
ATOM 778 O O . GLY A 1 96 ? 14.443 -6.718 -28.994 1.00 85.38 96 GLY A O 1
ATOM 779 N N . MET A 1 97 ? 14.443 -7.979 -27.110 1.00 83.38 97 MET A N 1
ATOM 780 C CA . MET A 1 97 ? 14.325 -6.860 -26.176 1.00 83.38 97 MET A CA 1
ATOM 781 C C . MET A 1 97 ? 15.540 -5.931 -26.313 1.00 83.38 97 MET A C 1
ATOM 783 O O . MET A 1 97 ? 16.676 -6.365 -26.511 1.00 83.38 97 MET A O 1
ATOM 787 N N . CYS A 1 98 ? 15.291 -4.622 -26.289 1.00 82.25 98 CYS A N 1
ATOM 788 C CA . CYS A 1 98 ? 16.360 -3.638 -26.393 1.00 82.25 98 CYS A CA 1
ATOM 789 C C . CYS A 1 98 ? 17.242 -3.706 -25.132 1.00 82.25 98 CYS A C 1
ATOM 791 O O . CYS A 1 98 ? 16.681 -3.589 -24.044 1.00 82.25 98 CYS A O 1
ATOM 793 N N . PRO A 1 99 ? 18.582 -3.814 -25.242 1.00 82.75 99 PRO A N 1
ATOM 794 C CA . PRO A 1 99 ? 19.468 -3.803 -24.074 1.00 82.75 99 PRO A CA 1
ATOM 795 C C . PRO A 1 99 ? 19.249 -2.598 -23.148 1.00 82.75 99 PRO A C 1
ATOM 797 O O . PRO A 1 99 ? 19.234 -2.750 -21.938 1.00 82.75 99 PRO A O 1
ATOM 800 N N . HIS A 1 100 ? 18.940 -1.422 -23.707 1.00 74.31 100 HIS A N 1
ATOM 801 C CA . HIS A 1 100 ? 18.636 -0.226 -22.910 1.00 74.31 100 HIS A CA 1
ATOM 802 C C . HIS A 1 100 ? 17.353 -0.371 -22.076 1.00 74.31 100 HIS A C 1
ATOM 804 O O . HIS A 1 100 ? 17.236 0.217 -21.009 1.00 74.31 100 HIS A O 1
ATOM 810 N N . LEU A 1 101 ? 16.371 -1.140 -22.560 1.00 74.56 101 LEU A N 1
ATOM 811 C CA . LEU A 1 101 ? 15.136 -1.396 -21.818 1.00 74.56 101 LEU A CA 1
ATOM 812 C C . LEU A 1 101 ? 15.384 -2.369 -20.661 1.00 74.56 101 LEU A C 1
ATOM 814 O O . LEU A 1 101 ? 14.822 -2.182 -19.589 1.00 74.56 101 LEU A O 1
ATOM 818 N N . VAL A 1 102 ? 16.262 -3.355 -20.867 1.00 79.12 102 VAL A N 1
ATOM 819 C CA . VAL A 1 102 ? 16.747 -4.252 -19.808 1.00 79.12 102 VAL A CA 1
ATOM 820 C C . VAL A 1 102 ? 17.451 -3.451 -18.715 1.00 79.12 102 VAL A C 1
ATOM 822 O O . VAL A 1 102 ? 17.041 -3.517 -17.561 1.00 79.12 102 VAL A O 1
ATOM 825 N N . GLU A 1 103 ? 18.423 -2.614 -19.088 1.00 77.62 103 GLU A N 1
ATOM 826 C CA . GLU A 1 103 ? 19.146 -1.752 -18.143 1.00 77.62 103 GLU A CA 1
ATOM 827 C C . GLU A 1 103 ? 18.203 -0.816 -17.376 1.00 77.62 103 GLU A C 1
ATOM 829 O O . GLU A 1 103 ? 18.356 -0.638 -16.170 1.00 77.62 103 GLU A O 1
ATOM 834 N N . LEU A 1 104 ? 17.189 -0.250 -18.041 1.00 73.94 104 LEU A N 1
ATOM 835 C CA . LEU A 1 104 ? 16.168 0.575 -17.390 1.00 73.94 104 LEU A CA 1
ATOM 836 C C . LEU A 1 104 ? 15.339 -0.208 -16.365 1.00 73.94 104 LEU A C 1
ATOM 838 O O . LEU A 1 104 ? 15.085 0.309 -15.276 1.00 73.94 104 LEU A O 1
ATOM 842 N N . ILE A 1 105 ? 14.909 -1.430 -16.695 1.00 75.50 105 ILE A N 1
ATOM 843 C CA . ILE A 1 105 ? 14.137 -2.291 -15.786 1.00 75.50 105 ILE A CA 1
ATOM 844 C C . ILE A 1 105 ? 14.991 -2.670 -14.572 1.00 75.50 105 ILE A C 1
ATOM 846 O O . ILE A 1 105 ? 14.536 -2.536 -13.435 1.00 75.50 105 ILE A O 1
ATOM 850 N N . GLU A 1 106 ? 16.235 -3.092 -14.791 1.00 79.44 106 GLU A N 1
ATOM 851 C CA . GLU A 1 106 ? 17.170 -3.453 -13.722 1.00 79.44 106 GLU A CA 1
ATOM 852 C C . GLU A 1 106 ? 17.504 -2.254 -12.831 1.00 79.44 106 GLU A C 1
ATOM 854 O O . GLU A 1 106 ? 17.420 -2.352 -11.605 1.00 79.44 106 GLU A O 1
ATOM 859 N N . TYR A 1 107 ? 17.802 -1.098 -13.429 1.00 76.06 107 TYR A N 1
ATOM 860 C CA . TYR A 1 107 ? 18.055 0.145 -12.704 1.00 76.06 107 TYR A CA 1
ATOM 861 C C . TYR A 1 107 ? 16.853 0.557 -11.855 1.00 76.06 107 TYR A C 1
ATOM 863 O O . TYR A 1 107 ? 17.004 0.902 -10.681 1.00 76.06 107 TYR A O 1
ATOM 871 N N . ARG A 1 108 ? 15.644 0.482 -12.425 1.00 73.50 108 ARG A N 1
ATOM 872 C CA . ARG A 1 108 ? 14.404 0.766 -11.702 1.00 73.50 108 ARG A CA 1
ATOM 873 C C . ARG A 1 108 ? 14.244 -0.184 -10.522 1.00 73.50 108 ARG A C 1
ATOM 875 O O . ARG A 1 108 ? 14.038 0.290 -9.412 1.00 73.50 108 ARG A O 1
ATOM 882 N N . ASN A 1 109 ? 14.387 -1.491 -10.729 1.00 72.81 109 ASN A N 1
ATOM 883 C CA . ASN A 1 109 ? 14.272 -2.478 -9.656 1.00 72.81 109 ASN A CA 1
ATOM 884 C C . ASN A 1 109 ? 15.309 -2.227 -8.547 1.00 72.81 109 ASN A C 1
ATOM 886 O O . ASN A 1 109 ? 14.955 -2.239 -7.372 1.00 72.81 109 ASN A O 1
ATOM 890 N N . GLY A 1 110 ? 16.550 -1.878 -8.903 1.00 76.50 110 GLY A N 1
ATOM 891 C CA . GLY A 1 110 ? 17.578 -1.476 -7.940 1.00 76.50 110 GLY A CA 1
ATOM 892 C C . GLY A 1 110 ? 17.217 -0.209 -7.155 1.00 76.50 110 GLY A C 1
ATOM 893 O O . GLY A 1 110 ? 17.455 -0.138 -5.947 1.00 76.50 110 GLY A O 1
ATOM 894 N N . MET A 1 111 ? 16.590 0.779 -7.801 1.00 72.38 111 MET A N 1
ATOM 895 C CA . MET A 1 111 ? 16.066 1.977 -7.134 1.00 72.38 111 MET A CA 1
ATOM 896 C C . MET A 1 111 ? 14.909 1.654 -6.181 1.00 72.38 111 MET A C 1
ATOM 898 O O . MET A 1 111 ? 14.831 2.263 -5.112 1.00 72.38 111 MET A O 1
ATOM 902 N N . LEU A 1 112 ? 14.039 0.703 -6.537 1.00 70.12 112 LEU A N 1
ATOM 903 C CA . LEU A 1 112 ? 12.936 0.254 -5.683 1.00 70.12 112 LEU A CA 1
ATOM 904 C C . LEU A 1 112 ? 13.464 -0.436 -4.427 1.00 70.12 112 LEU A C 1
ATOM 906 O O . LEU A 1 112 ? 13.116 -0.019 -3.324 1.00 70.12 112 LEU A O 1
ATOM 910 N N . SER A 1 113 ? 14.375 -1.399 -4.582 1.00 71.94 113 SER A N 1
ATOM 911 C CA . SER A 1 113 ? 15.022 -2.074 -3.450 1.00 71.94 113 SER A CA 1
ATOM 912 C C . SER A 1 113 ? 15.775 -1.086 -2.561 1.00 71.94 113 SER A C 1
ATOM 914 O O . SER A 1 113 ? 15.597 -1.084 -1.348 1.00 71.94 113 SER A O 1
ATOM 916 N N . SER A 1 114 ? 16.522 -0.152 -3.161 1.00 74.00 114 SER A N 1
ATOM 917 C CA . SER A 1 114 ? 17.198 0.909 -2.405 1.00 74.00 114 SER A CA 1
ATOM 918 C C . SER A 1 114 ? 16.208 1.802 -1.651 1.00 74.00 114 SER A C 1
ATOM 920 O O . SER A 1 114 ? 16.526 2.306 -0.581 1.00 74.00 114 SER A O 1
ATOM 922 N N . SER A 1 115 ? 15.020 2.054 -2.203 1.00 70.69 115 SER A N 1
ATOM 923 C CA . SER A 1 115 ? 13.992 2.872 -1.547 1.00 70.69 115 SER A CA 1
ATOM 924 C C . SER A 1 115 ? 13.348 2.139 -0.372 1.00 70.69 115 SER A C 1
ATOM 926 O O . SER A 1 115 ? 13.149 2.756 0.671 1.00 70.69 115 SER A O 1
ATOM 928 N N . GLN A 1 116 ? 13.100 0.832 -0.499 1.00 72.31 116 GLN A N 1
ATOM 929 C CA . GLN A 1 116 ? 12.646 -0.007 0.616 1.00 72.31 116 GLN A CA 1
ATOM 930 C C . GLN A 1 116 ? 13.683 -0.039 1.741 1.00 72.31 116 GLN A C 1
ATOM 932 O O . GLN A 1 116 ? 13.351 0.250 2.888 1.00 72.31 116 GLN A O 1
ATOM 937 N N . GLU A 1 117 ? 14.954 -0.291 1.412 1.00 74.06 117 GLU A N 1
ATOM 938 C CA . GLU A 1 117 ? 16.049 -0.265 2.386 1.00 74.06 117 GLU A CA 1
ATOM 939 C C . GLU A 1 117 ? 16.143 1.089 3.085 1.00 74.06 117 GLU A C 1
ATOM 941 O O . GLU A 1 117 ? 16.270 1.152 4.303 1.00 74.06 117 GLU A O 1
ATOM 946 N N . LYS A 1 118 ? 16.025 2.191 2.341 1.00 71.38 118 LYS A N 1
ATOM 947 C CA . LYS A 1 118 ? 16.023 3.533 2.927 1.00 71.38 118 LYS A CA 1
ATOM 948 C C . LYS A 1 118 ? 14.845 3.755 3.857 1.00 71.38 118 LYS A C 1
ATOM 950 O O . LYS A 1 118 ? 15.048 4.351 4.904 1.00 71.38 118 LYS A O 1
ATOM 955 N N . MET A 1 119 ? 13.647 3.297 3.510 1.00 70.94 119 MET A N 1
ATOM 956 C CA . MET A 1 119 ? 12.496 3.446 4.397 1.00 70.94 119 MET A CA 1
ATOM 957 C C . MET A 1 119 ? 12.704 2.668 5.702 1.00 70.94 119 MET A C 1
ATOM 959 O O . MET A 1 119 ? 12.477 3.216 6.778 1.00 70.94 119 MET A O 1
ATOM 963 N N . LEU A 1 120 ? 13.234 1.443 5.613 1.00 69.56 120 LEU A N 1
ATOM 964 C CA . LEU A 1 120 ? 13.580 0.624 6.777 1.00 69.56 120 LEU A CA 1
ATOM 965 C C . LEU A 1 120 ? 14.703 1.253 7.623 1.00 69.56 120 LEU A C 1
ATOM 967 O O . LEU A 1 120 ? 14.644 1.219 8.850 1.00 69.56 120 LEU A O 1
ATOM 971 N N . VAL A 1 121 ? 15.713 1.853 6.983 1.00 66.25 121 VAL A N 1
ATOM 972 C CA . VAL A 1 121 ? 16.896 2.438 7.643 1.00 66.25 121 VAL A CA 1
ATOM 973 C C . VAL A 1 121 ? 16.622 3.821 8.233 1.00 66.25 121 VAL A C 1
ATOM 975 O O . VAL A 1 121 ? 17.106 4.129 9.321 1.00 66.25 121 VAL A O 1
ATOM 978 N N . TYR A 1 122 ? 15.890 4.677 7.522 1.00 63.66 122 TYR A N 1
ATOM 979 C CA . TYR A 1 122 ? 15.607 6.050 7.950 1.00 63.66 122 TYR A CA 1
ATOM 980 C C . TYR A 1 122 ? 14.343 6.167 8.797 1.00 63.66 122 TYR A C 1
ATOM 982 O O . TYR A 1 122 ? 14.154 7.191 9.448 1.00 63.66 122 TYR A O 1
ATOM 990 N N . GLY A 1 123 ? 13.534 5.110 8.848 1.00 63.16 123 GLY A N 1
ATOM 991 C CA . GLY A 1 123 ? 12.395 5.014 9.743 1.00 63.16 123 GLY A CA 1
ATOM 992 C C . GLY A 1 123 ? 11.241 5.940 9.384 1.00 63.16 123 GLY A C 1
ATOM 993 O O . GLY A 1 123 ? 10.578 6.470 10.271 1.00 63.16 123 GLY A O 1
ATOM 994 N N . ASP A 1 124 ? 10.968 6.113 8.090 1.00 71.19 124 ASP A N 1
ATOM 995 C CA . ASP A 1 124 ? 9.768 6.813 7.619 1.00 71.19 124 ASP A CA 1
ATOM 996 C C . ASP A 1 124 ? 8.527 5.904 7.746 1.00 71.19 124 ASP A C 1
ATOM 998 O O . ASP A 1 124 ? 7.828 5.614 6.774 1.00 71.19 124 ASP A O 1
ATOM 1002 N N . TYR A 1 125 ? 8.237 5.448 8.971 1.00 82.88 125 TYR A N 1
ATOM 1003 C CA . TYR A 1 125 ? 7.095 4.590 9.314 1.00 82.88 125 TYR A CA 1
ATOM 1004 C C . TYR A 1 125 ? 5.791 5.399 9.434 1.00 82.88 125 TYR A C 1
ATOM 1006 O O . TYR A 1 125 ? 5.073 5.359 10.433 1.00 82.88 125 TYR A O 1
ATOM 1014 N N . THR A 1 126 ? 5.487 6.180 8.402 1.00 88.19 126 THR A N 1
ATOM 1015 C CA . THR A 1 126 ? 4.203 6.877 8.258 1.00 88.19 126 THR A CA 1
ATOM 1016 C C . THR A 1 126 ? 3.201 5.982 7.518 1.00 88.19 126 THR A C 1
ATOM 1018 O O . THR A 1 126 ? 3.624 5.127 6.738 1.00 88.19 126 THR A O 1
ATOM 1021 N N . PRO A 1 127 ? 1.876 6.162 7.690 1.00 89.81 127 PRO A N 1
ATOM 1022 C CA . PRO A 1 127 ? 0.887 5.417 6.907 1.00 89.81 127 PRO A CA 1
ATOM 1023 C C . PRO A 1 127 ? 1.079 5.576 5.391 1.00 89.81 127 PRO A C 1
ATOM 1025 O O . PRO A 1 127 ? 1.010 4.590 4.664 1.00 89.81 127 PRO A O 1
ATOM 1028 N N . ILE A 1 128 ? 1.419 6.781 4.911 1.00 90.00 128 ILE A 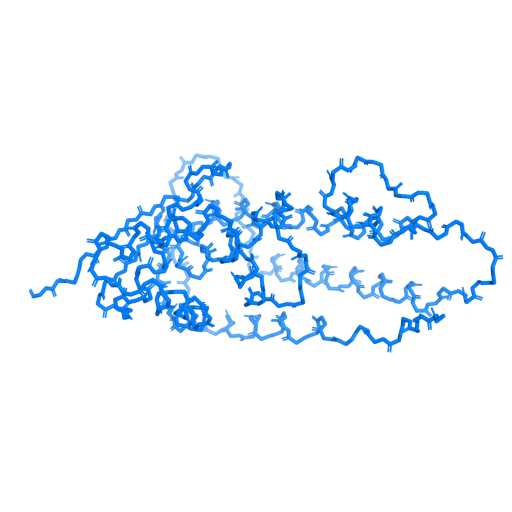N 1
ATOM 1029 C CA . ILE A 1 128 ? 1.757 6.999 3.495 1.00 90.00 128 ILE A CA 1
ATOM 1030 C C . ILE A 1 128 ? 3.016 6.229 3.079 1.00 90.00 128 ILE A C 1
ATOM 1032 O O . ILE A 1 128 ? 3.012 5.568 2.040 1.00 90.00 128 ILE A O 1
ATOM 1036 N N . GLY A 1 129 ? 4.072 6.260 3.898 1.00 86.88 129 GLY A N 1
ATOM 1037 C CA . GLY A 1 129 ? 5.286 5.475 3.672 1.00 86.88 129 GLY A CA 1
ATOM 1038 C C . GLY A 1 129 ? 4.972 3.984 3.567 1.00 86.88 129 GLY A C 1
ATOM 1039 O O . GLY A 1 129 ? 5.434 3.322 2.641 1.00 86.88 129 GLY A O 1
ATOM 1040 N N . ALA A 1 130 ? 4.090 3.483 4.434 1.00 89.44 130 ALA A N 1
ATOM 1041 C CA . ALA A 1 130 ? 3.618 2.108 4.399 1.00 89.44 130 ALA A CA 1
ATOM 1042 C C . ALA A 1 130 ? 2.905 1.769 3.084 1.00 89.44 130 ALA A C 1
ATOM 1044 O O . ALA A 1 130 ? 3.249 0.771 2.455 1.00 89.44 130 ALA A O 1
ATOM 1045 N N . LEU A 1 131 ? 1.952 2.593 2.629 1.00 90.94 131 LEU A N 1
ATOM 1046 C CA . LEU A 1 131 ? 1.252 2.368 1.354 1.00 90.94 131 LEU A CA 1
ATOM 1047 C C . LEU A 1 131 ? 2.224 2.324 0.176 1.00 90.94 131 LEU A C 1
ATOM 1049 O O . LEU A 1 131 ? 2.181 1.402 -0.639 1.00 90.94 131 LEU A O 1
ATOM 1053 N N . ILE A 1 132 ? 3.139 3.291 0.125 1.00 88.56 132 ILE A N 1
ATOM 1054 C CA . ILE A 1 132 ? 4.181 3.374 -0.897 1.00 88.56 132 ILE A CA 1
ATOM 1055 C C . ILE A 1 132 ? 5.051 2.111 -0.870 1.00 88.56 132 ILE A C 1
ATOM 1057 O O . ILE A 1 132 ? 5.287 1.492 -1.909 1.00 88.56 132 ILE A O 1
ATOM 1061 N N . HIS A 1 133 ? 5.502 1.691 0.312 1.00 87.50 133 HIS A N 1
ATOM 1062 C CA . HIS A 1 133 ? 6.292 0.476 0.476 1.00 87.50 133 HIS A CA 1
ATOM 1063 C C . HIS A 1 133 ? 5.545 -0.768 0.032 1.00 87.50 133 HIS A C 1
ATOM 1065 O O . HIS A 1 133 ? 6.140 -1.635 -0.604 1.00 87.50 133 H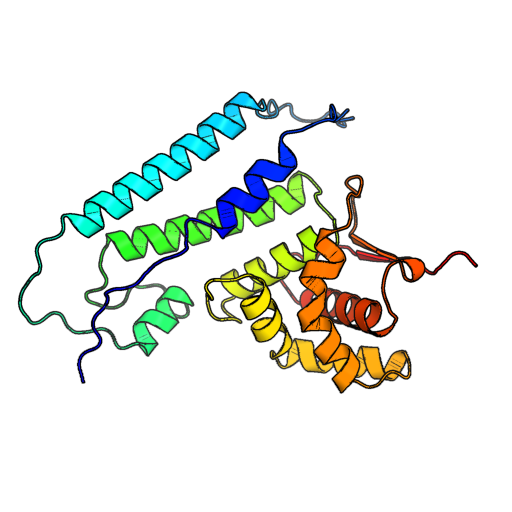IS A O 1
ATOM 1071 N N . MET A 1 134 ? 4.258 -0.877 0.347 1.00 88.81 134 MET A N 1
ATOM 1072 C CA . MET A 1 134 ? 3.470 -2.047 -0.014 1.00 88.81 134 MET A CA 1
ATOM 1073 C C . MET A 1 134 ? 3.254 -2.127 -1.519 1.00 88.81 134 MET A C 1
ATOM 1075 O O . MET A 1 134 ? 3.452 -3.195 -2.089 1.00 88.81 134 MET A O 1
ATOM 1079 N N . VAL A 1 135 ? 2.984 -1.007 -2.192 1.00 89.50 135 VAL A N 1
ATOM 1080 C CA . VAL A 1 135 ? 2.945 -0.974 -3.660 1.00 89.50 135 VAL A CA 1
ATOM 1081 C C . VAL A 1 135 ? 4.297 -1.358 -4.257 1.00 89.50 135 VAL A C 1
ATOM 1083 O O . VAL A 1 135 ? 4.358 -2.194 -5.156 1.00 89.50 135 VAL A O 1
ATOM 1086 N N . TYR A 1 136 ? 5.404 -0.817 -3.746 1.00 86.00 136 TYR A N 1
ATOM 1087 C CA . TYR A 1 136 ? 6.730 -1.186 -4.246 1.00 86.00 136 TYR A CA 1
ATOM 1088 C C . TYR A 1 136 ? 7.087 -2.647 -3.982 1.00 86.00 136 TYR A C 1
ATOM 1090 O O . TYR A 1 136 ? 7.674 -3.290 -4.848 1.00 86.00 136 TYR A O 1
ATOM 1098 N N . SER A 1 137 ? 6.702 -3.186 -2.829 1.00 85.31 137 SER A N 1
ATOM 1099 C CA . SER A 1 137 ? 6.897 -4.597 -2.496 1.00 85.31 137 SER A CA 1
ATOM 1100 C C . SER A 1 137 ? 6.072 -5.480 -3.425 1.00 85.31 137 SER A C 1
ATOM 1102 O O . SER A 1 137 ? 6.603 -6.423 -4.004 1.00 85.31 137 SER A O 1
ATOM 1104 N N . ALA A 1 138 ? 4.808 -5.130 -3.658 1.00 87.50 138 ALA A N 1
ATOM 1105 C CA . ALA A 1 138 ? 3.933 -5.820 -4.596 1.00 87.50 138 ALA A CA 1
ATOM 1106 C C . ALA A 1 138 ? 4.472 -5.766 -6.035 1.00 87.50 138 ALA A C 1
ATOM 1108 O O . ALA A 1 138 ? 4.461 -6.779 -6.733 1.00 87.50 138 ALA A O 1
ATOM 1109 N N . ARG A 1 139 ? 5.034 -4.630 -6.469 1.00 85.25 139 ARG A N 1
ATOM 1110 C CA . ARG A 1 139 ? 5.749 -4.513 -7.753 1.00 85.25 139 ARG A CA 1
ATOM 1111 C C . ARG A 1 139 ? 6.987 -5.401 -7.803 1.00 85.25 139 ARG A C 1
ATOM 1113 O O . ARG A 1 139 ? 7.195 -6.088 -8.795 1.00 85.25 139 ARG A O 1
ATOM 1120 N N . LEU A 1 140 ? 7.802 -5.415 -6.747 1.00 80.69 140 LEU A N 1
ATOM 1121 C CA . LEU A 1 140 ? 9.034 -6.207 -6.683 1.00 80.69 140 LEU A CA 1
ATOM 1122 C C . LEU A 1 140 ? 8.746 -7.715 -6.686 1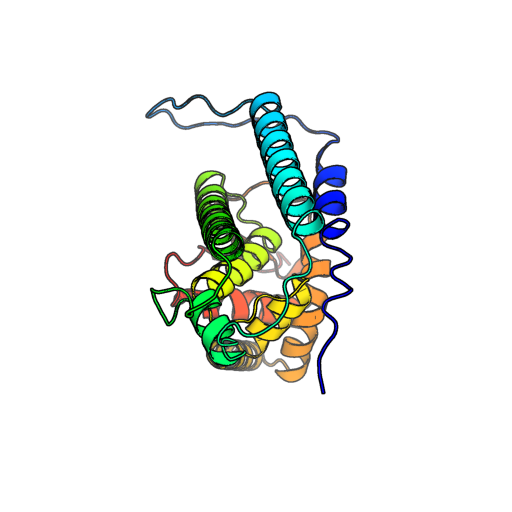.00 80.69 140 LEU A C 1
ATOM 1124 O O . LEU A 1 140 ? 9.461 -8.479 -7.334 1.00 80.69 140 LEU A O 1
ATOM 1128 N N . HIS A 1 141 ? 7.680 -8.129 -5.999 1.00 79.75 141 HIS A N 1
ATOM 1129 C CA . HIS A 1 141 ? 7.154 -9.497 -6.001 1.00 79.75 141 HIS A CA 1
ATOM 1130 C C . HIS A 1 141 ? 6.253 -9.799 -7.196 1.00 79.75 141 HIS A C 1
ATOM 1132 O O . HIS A 1 141 ? 5.915 -10.957 -7.433 1.00 79.75 141 HIS A O 1
ATOM 1138 N N . LYS A 1 142 ? 5.951 -8.774 -7.992 1.00 74.94 142 LYS A N 1
ATOM 1139 C CA . LYS A 1 142 ? 5.289 -8.858 -9.293 1.00 74.94 142 LYS A CA 1
ATOM 1140 C C . LYS A 1 142 ? 3.873 -9.418 -9.184 1.00 74.94 142 LYS A C 1
ATOM 1142 O O . LYS A 1 142 ? 3.402 -10.144 -10.060 1.00 74.94 142 LYS A O 1
ATOM 1147 N N . THR A 1 143 ? 3.216 -9.077 -8.079 1.00 81.00 143 THR A N 1
ATOM 1148 C CA . THR A 1 143 ? 1.815 -9.401 -7.799 1.00 81.00 143 THR A CA 1
ATOM 1149 C C . THR A 1 143 ? 0.871 -8.393 -8.449 1.00 81.00 143 THR A C 1
ATOM 1151 O O . THR A 1 143 ? -0.260 -8.738 -8.778 1.00 81.00 143 THR A O 1
ATOM 1154 N N . ILE A 1 144 ? 1.353 -7.177 -8.728 1.00 84.00 144 ILE A N 1
ATOM 1155 C CA . ILE A 1 144 ? 0.600 -6.125 -9.418 1.00 84.00 144 ILE A CA 1
ATOM 1156 C C . ILE A 1 144 ? 1.330 -5.634 -10.679 1.00 84.00 144 ILE A C 1
ATOM 1158 O O . ILE A 1 144 ? 2.563 -5.688 -10.736 1.00 84.00 144 ILE A O 1
ATOM 1162 N N . PRO A 1 145 ? 0.594 -5.165 -11.706 1.00 78.50 145 PRO A N 1
ATOM 1163 C CA . PRO A 1 145 ? 1.186 -4.498 -12.858 1.00 78.50 145 PRO A CA 1
ATOM 1164 C C . PRO A 1 145 ? 1.874 -3.191 -12.475 1.00 78.50 145 PRO A C 1
ATOM 1166 O O . PRO A 1 145 ? 1.428 -2.485 -11.579 1.00 78.50 145 PRO A O 1
ATOM 1169 N N . ASP A 1 146 ? 2.937 -2.856 -13.208 1.00 75.94 146 ASP A N 1
ATOM 1170 C CA . ASP A 1 146 ? 3.475 -1.499 -13.180 1.00 75.94 146 ASP A CA 1
ATOM 1171 C C . ASP A 1 146 ? 2.489 -0.565 -13.880 1.00 75.94 146 ASP A C 1
ATOM 1173 O O . ASP A 1 146 ? 2.394 -0.553 -15.114 1.00 75.94 146 ASP A O 1
ATOM 1177 N N . CYS A 1 147 ? 1.758 0.215 -13.095 1.00 74.81 147 CYS A N 1
ATOM 1178 C CA . CYS A 1 147 ? 0.893 1.270 -13.594 1.00 74.81 147 CYS A CA 1
ATOM 1179 C C . CYS A 1 147 ? 1.592 2.633 -13.463 1.00 74.81 147 CYS A C 1
ATOM 1181 O O . CYS A 1 147 ? 2.640 2.785 -12.832 1.00 74.81 147 CYS A O 1
ATOM 1183 N N . ILE A 1 148 ? 1.018 3.644 -14.122 1.00 74.56 148 ILE A N 1
ATOM 1184 C CA . ILE A 1 148 ? 1.601 4.994 -14.213 1.00 74.56 148 ILE A CA 1
ATOM 1185 C C . ILE A 1 148 ? 1.387 5.796 -12.912 1.00 74.56 148 ILE A C 1
ATOM 1187 O O . ILE A 1 148 ? 2.086 6.786 -12.688 1.00 74.56 148 ILE A O 1
ATOM 1191 N N . GLY A 1 149 ? 0.484 5.359 -12.028 1.00 83.19 149 GLY A N 1
ATOM 1192 C CA . GLY A 1 149 ? 0.170 6.041 -10.777 1.00 83.19 149 GLY A CA 1
ATOM 1193 C C . GLY A 1 149 ? 0.024 5.091 -9.592 1.00 83.19 149 GLY A C 1
ATOM 1194 O O . GLY A 1 149 ? -0.236 3.900 -9.738 1.00 83.19 149 GLY A O 1
ATOM 1195 N N . LEU A 1 150 ? 0.262 5.647 -8.405 1.00 84.75 150 LEU A N 1
ATOM 1196 C CA . LEU A 1 150 ? 0.284 4.907 -7.147 1.00 84.75 150 LEU A CA 1
ATOM 1197 C C . LEU A 1 150 ? -1.119 4.459 -6.711 1.00 84.75 150 LEU A C 1
ATOM 1199 O O . LEU A 1 150 ? -1.251 3.396 -6.113 1.00 84.75 150 LEU A O 1
ATOM 1203 N N . GLN A 1 151 ? -2.159 5.241 -7.025 1.00 87.56 151 GLN A N 1
ATOM 1204 C CA . GLN A 1 151 ? -3.535 4.881 -6.682 1.00 87.56 151 GLN A CA 1
ATOM 1205 C C . GLN A 1 151 ? -4.020 3.698 -7.520 1.00 87.56 151 GLN A C 1
ATOM 1207 O O . GLN A 1 151 ? -4.551 2.746 -6.964 1.00 87.56 151 GLN A O 1
ATOM 1212 N N . GLU A 1 152 ? -3.750 3.684 -8.828 1.00 88.25 152 GLU A N 1
ATOM 1213 C CA . GLU A 1 152 ? -4.107 2.552 -9.693 1.00 88.25 152 GLU A CA 1
ATOM 1214 C C . GLU A 1 152 ? -3.430 1.249 -9.242 1.00 88.25 152 GLU A C 1
ATOM 1216 O O . GLU A 1 152 ? -3.934 0.150 -9.469 1.00 88.25 152 GLU A O 1
ATOM 1221 N N . GLU A 1 153 ? -2.277 1.360 -8.590 1.00 90.62 153 GLU A N 1
ATOM 1222 C CA . GLU A 1 153 ? -1.538 0.223 -8.047 1.00 90.62 153 GLU A CA 1
ATOM 1223 C C . GLU A 1 153 ? -2.038 -0.217 -6.688 1.00 90.62 153 GLU A C 1
ATOM 1225 O O . GLU A 1 153 ? -2.052 -1.416 -6.420 1.00 90.62 153 GLU A O 1
ATOM 1230 N N . LEU A 1 154 ? -2.480 0.722 -5.853 1.00 90.75 154 LEU A N 1
ATOM 1231 C CA . LEU A 1 154 ? -3.232 0.401 -4.647 1.00 90.75 154 LEU A CA 1
ATOM 1232 C C . LEU A 1 154 ? -4.546 -0.295 -5.004 1.00 90.75 154 LEU A C 1
ATOM 1234 O O . LEU A 1 154 ? -4.877 -1.290 -4.373 1.00 90.75 154 LEU A O 1
ATOM 1238 N N . ASP A 1 155 ? -5.239 0.140 -6.054 1.00 91.19 155 ASP A N 1
ATOM 1239 C CA . ASP A 1 155 ? -6.469 -0.494 -6.535 1.00 91.19 155 ASP A CA 1
ATOM 1240 C C . ASP A 1 155 ? -6.192 -1.909 -7.079 1.00 91.19 155 ASP A C 1
ATOM 1242 O O . ASP A 1 155 ? -6.913 -2.871 -6.785 1.00 91.19 155 ASP A O 1
ATOM 1246 N N . ALA A 1 156 ? -5.100 -2.073 -7.835 1.00 91.56 156 ALA A N 1
ATOM 1247 C CA . ALA A 1 156 ? -4.653 -3.381 -8.313 1.00 91.56 156 ALA A CA 1
ATOM 1248 C C . ALA A 1 156 ? -4.220 -4.306 -7.164 1.00 91.56 156 ALA A C 1
ATOM 1250 O O . ALA A 1 156 ? -4.456 -5.517 -7.223 1.00 91.56 156 ALA A O 1
ATOM 1251 N N . LEU A 1 157 ? -3.606 -3.747 -6.117 1.00 90.56 157 LEU A N 1
ATOM 1252 C CA . LEU A 1 157 ? -3.255 -4.463 -4.894 1.00 90.56 157 LEU A CA 1
ATOM 1253 C C . LEU A 1 157 ? -4.514 -4.863 -4.118 1.00 90.56 157 LEU A C 1
ATOM 1255 O O . LEU A 1 157 ? -4.612 -5.999 -3.659 1.00 90.56 157 LEU A O 1
ATOM 1259 N N . ALA A 1 158 ? -5.498 -3.969 -4.038 1.00 90.62 158 ALA A N 1
ATOM 1260 C CA . ALA A 1 158 ? -6.763 -4.205 -3.357 1.00 90.62 158 ALA A CA 1
ATOM 1261 C C . ALA A 1 158 ? -7.603 -5.305 -4.018 1.00 90.62 158 ALA A C 1
ATOM 1263 O O . ALA A 1 158 ? -8.431 -5.944 -3.374 1.00 90.62 158 ALA A O 1
ATOM 1264 N N . SER A 1 159 ? -7.350 -5.555 -5.302 1.00 91.75 159 SER A N 1
ATOM 1265 C CA . SER A 1 159 ? -7.989 -6.614 -6.082 1.00 91.75 159 SER A CA 1
ATOM 1266 C C . SER A 1 159 ? -7.342 -7.996 -5.897 1.00 91.75 159 SER A C 1
ATOM 1268 O O . SER A 1 159 ? -7.867 -8.982 -6.416 1.00 91.75 159 SER A O 1
ATOM 1270 N N . GLN A 1 160 ? -6.206 -8.102 -5.194 1.00 91.25 160 GLN A N 1
ATOM 1271 C CA . GLN A 1 160 ? -5.548 -9.389 -4.936 1.00 91.25 160 GLN A CA 1
ATOM 1272 C C . GLN A 1 160 ? -6.352 -10.225 -3.935 1.00 91.25 160 GLN A C 1
ATOM 1274 O O . GLN A 1 160 ? -6.876 -9.706 -2.952 1.00 91.25 160 GLN A O 1
ATOM 1279 N N . GLU A 1 161 ? -6.415 -11.542 -4.137 1.00 92.12 161 GLU A N 1
ATOM 1280 C CA . GLU A 1 161 ? -7.231 -12.434 -3.300 1.00 92.12 161 GLU A CA 1
ATOM 1281 C C . GLU A 1 161 ? -6.843 -12.374 -1.814 1.00 92.12 161 GLU A C 1
ATOM 1283 O O . GLU A 1 161 ? -7.715 -12.307 -0.946 1.00 92.12 161 GLU A O 1
ATOM 1288 N N . GLU A 1 162 ? -5.543 -12.330 -1.509 1.00 91.12 162 GLU A N 1
ATOM 1289 C CA . GLU A 1 162 ? -5.050 -12.257 -0.127 1.00 91.12 162 GLU A CA 1
ATOM 1290 C C . GLU A 1 162 ? -5.510 -10.975 0.567 1.00 91.12 162 GLU A C 1
ATOM 1292 O O . GLU A 1 162 ? -5.857 -10.984 1.750 1.00 91.12 162 GLU A O 1
ATOM 1297 N N . PHE A 1 163 ? -5.549 -9.884 -0.195 1.00 92.06 163 PHE A N 1
ATOM 1298 C CA . PHE A 1 163 ? -6.009 -8.595 0.272 1.00 92.06 163 PHE A CA 1
ATOM 1299 C C . PHE A 1 163 ? -7.514 -8.586 0.516 1.00 92.06 163 PHE A C 1
ATOM 1301 O O . PHE A 1 163 ? -7.971 -8.217 1.596 1.00 92.06 163 PHE A O 1
ATOM 1308 N N . VAL A 1 164 ? -8.286 -9.047 -0.470 1.00 94.88 164 VAL A N 1
ATOM 1309 C CA . VAL A 1 164 ? -9.746 -9.138 -0.383 1.00 94.88 164 VAL A CA 1
ATOM 1310 C C . VAL A 1 164 ? -10.159 -10.018 0.799 1.00 94.88 164 VAL A C 1
ATOM 1312 O O . VAL A 1 164 ? -11.119 -9.694 1.499 1.00 94.88 164 VAL A O 1
ATOM 1315 N N . SER A 1 165 ? -9.430 -11.108 1.063 1.00 95.44 165 SER A N 1
ATOM 1316 C CA . SER A 1 165 ? -9.665 -11.960 2.234 1.00 95.44 165 SER A CA 1
ATOM 1317 C C . SER A 1 165 ? -9.419 -11.206 3.539 1.00 95.44 165 SER A C 1
ATOM 1319 O O . SER A 1 165 ? -10.311 -11.168 4.388 1.00 95.44 165 SER A O 1
ATOM 1321 N N . ALA A 1 166 ? -8.255 -10.561 3.685 1.00 95.75 166 ALA A N 1
ATOM 1322 C CA . ALA A 1 166 ? -7.916 -9.790 4.881 1.00 95.75 166 ALA A CA 1
ATOM 1323 C C . ALA A 1 166 ? -8.919 -8.651 5.132 1.00 95.75 166 ALA A C 1
ATOM 1325 O O . ALA A 1 166 ? -9.350 -8.440 6.264 1.00 95.75 166 ALA A O 1
ATOM 1326 N N . LEU A 1 167 ? -9.351 -7.965 4.072 1.00 96.25 167 LEU A N 1
ATOM 1327 C CA . LEU A 1 167 ? -10.336 -6.890 4.139 1.00 96.25 167 LEU A CA 1
ATOM 1328 C C . LEU A 1 167 ? -11.704 -7.393 4.595 1.00 96.25 167 LEU A C 1
ATOM 1330 O O . LEU A 1 167 ? -12.313 -6.794 5.477 1.00 96.25 167 LEU A O 1
ATOM 1334 N N . ARG A 1 168 ? -12.186 -8.514 4.049 1.00 97.56 168 ARG A N 1
ATOM 1335 C CA . ARG A 1 168 ? -13.469 -9.111 4.458 1.00 97.56 168 ARG A CA 1
ATOM 1336 C C . ARG A 1 168 ? -13.447 -9.608 5.898 1.00 97.56 168 ARG A C 1
ATOM 1338 O O . ARG A 1 168 ? -14.452 -9.476 6.598 1.00 97.56 168 ARG A O 1
ATOM 1345 N N . GLU A 1 169 ? -12.337 -10.196 6.332 1.00 97.50 169 GLU A N 1
ATOM 1346 C CA . GLU A 1 169 ? -12.141 -10.606 7.725 1.00 97.50 169 GLU A CA 1
ATOM 1347 C C . GLU A 1 169 ? -12.169 -9.396 8.659 1.00 97.50 169 GLU A C 1
ATOM 1349 O O . GLU A 1 169 ? -12.879 -9.421 9.666 1.00 97.50 169 GLU A O 1
ATOM 1354 N N . GLU A 1 170 ? -11.477 -8.317 8.288 1.00 97.94 170 GLU A N 1
ATOM 1355 C CA . GLU A 1 170 ? -11.433 -7.084 9.069 1.00 97.94 170 GLU A CA 1
ATOM 1356 C C . GLU A 1 170 ? -12.796 -6.392 9.142 1.00 97.94 170 GLU A C 1
ATOM 1358 O O . GLU A 1 170 ? -13.258 -6.037 10.228 1.00 97.94 170 GLU A O 1
ATOM 1363 N N . ALA A 1 171 ? -13.479 -6.260 8.002 1.00 98.00 171 ALA A N 1
ATOM 1364 C CA . ALA A 1 171 ? -14.819 -5.692 7.932 1.00 98.00 171 ALA A CA 1
ATOM 1365 C C . ALA A 1 171 ? -15.788 -6.483 8.822 1.00 98.00 171 ALA A C 1
ATOM 1367 O O . ALA A 1 171 ? -16.489 -5.902 9.649 1.00 98.00 171 ALA A O 1
ATOM 1368 N N . ARG A 1 172 ? -15.760 -7.821 8.745 1.00 98.19 172 ARG A N 1
ATOM 1369 C CA . ARG A 1 172 ? -16.588 -8.689 9.593 1.00 98.19 172 ARG A CA 1
ATOM 1370 C C . ARG A 1 172 ? -16.277 -8.514 11.077 1.00 98.19 172 ARG A C 1
ATOM 1372 O O . ARG A 1 172 ? -17.209 -8.418 11.870 1.00 98.19 172 ARG A O 1
ATOM 1379 N N . ALA A 1 173 ? -14.999 -8.481 11.454 1.00 98.00 173 ALA A N 1
ATOM 1380 C CA . ALA A 1 173 ? -14.581 -8.337 12.848 1.00 98.00 173 ALA A CA 1
ATOM 1381 C C . ALA A 1 173 ? -15.063 -7.016 13.470 1.00 98.00 173 ALA A C 1
ATOM 1383 O O . ALA A 1 173 ? -15.367 -6.973 14.660 1.00 98.00 173 ALA A O 1
ATOM 1384 N N . ARG A 1 174 ? -15.175 -5.960 12.657 1.00 97.44 174 ARG A N 1
ATOM 1385 C CA . ARG A 1 174 ? -15.646 -4.631 13.071 1.00 97.44 174 ARG A CA 1
ATOM 1386 C C . ARG A 1 174 ? -17.145 -4.398 12.861 1.00 97.44 174 ARG A C 1
ATOM 1388 O O . ARG A 1 174 ? -17.637 -3.338 13.230 1.00 97.44 174 ARG A O 1
ATOM 1395 N N . GLY A 1 175 ? -17.868 -5.352 12.271 1.00 98.00 175 GLY A N 1
ATOM 1396 C CA . GLY A 1 175 ? -19.279 -5.178 11.911 1.00 98.00 175 GLY A CA 1
ATOM 1397 C C . GLY A 1 175 ? -19.514 -4.150 10.795 1.00 98.00 175 GLY A C 1
ATOM 1398 O O . GLY A 1 175 ? -20.557 -3.504 10.778 1.00 98.00 175 GLY A O 1
ATOM 1399 N N . LEU A 1 176 ? -18.546 -3.980 9.891 1.00 98.38 176 LEU A N 1
ATOM 1400 C CA . LEU A 1 176 ? -18.597 -3.073 8.741 1.00 98.38 176 LEU A CA 1
ATOM 1401 C C . LEU A 1 176 ? -19.016 -3.808 7.459 1.00 98.38 176 LEU A C 1
ATOM 1403 O O . LEU A 1 176 ? -18.919 -5.035 7.357 1.00 98.38 176 LEU A O 1
ATOM 1407 N N . VAL A 1 177 ? -19.446 -3.040 6.457 1.00 98.00 177 VAL A N 1
ATOM 1408 C CA . VAL A 1 177 ? -19.780 -3.542 5.116 1.00 98.00 177 VAL A CA 1
ATOM 1409 C C . VAL A 1 177 ? -18.499 -3.635 4.284 1.00 98.00 177 VAL A C 1
ATOM 1411 O O . VAL A 1 177 ? -17.799 -2.643 4.102 1.00 98.00 177 VAL A O 1
ATOM 1414 N N . ALA A 1 178 ? -18.169 -4.829 3.784 1.00 97.00 178 ALA A N 1
ATOM 1415 C CA . ALA A 1 178 ? -16.898 -5.075 3.097 1.00 97.00 178 ALA A CA 1
ATOM 1416 C C . ALA A 1 178 ? -16.742 -4.238 1.817 1.00 97.00 178 ALA A C 1
ATOM 1418 O O . ALA A 1 178 ? -15.642 -3.790 1.509 1.00 97.00 178 ALA A O 1
ATOM 1419 N N . GLU A 1 179 ? -17.835 -4.006 1.096 1.00 95.31 179 GLU A N 1
ATOM 1420 C CA . GLU A 1 179 ? -17.876 -3.165 -0.098 1.00 95.31 179 GLU A CA 1
ATOM 1421 C C . GLU A 1 179 ? -17.475 -1.720 0.230 1.00 95.31 179 GLU A C 1
ATOM 1423 O O . GLU A 1 179 ? -16.610 -1.167 -0.438 1.00 95.31 179 GLU A O 1
ATOM 1428 N N . GLU A 1 180 ? -17.991 -1.148 1.322 1.00 97.38 180 GLU A N 1
ATOM 1429 C CA . GLU A 1 180 ? -17.639 0.217 1.739 1.00 97.38 180 GLU A CA 1
ATOM 1430 C C . GLU A 1 180 ? -16.185 0.334 2.221 1.00 97.38 180 GLU A C 1
ATOM 1432 O O . GLU A 1 180 ? -15.535 1.362 2.024 1.00 97.38 180 GLU A O 1
ATOM 1437 N N . VAL A 1 181 ? -15.651 -0.715 2.858 1.00 96.94 181 VAL A N 1
ATOM 1438 C CA . VAL A 1 181 ? -14.230 -0.775 3.236 1.00 96.94 181 VAL A CA 1
ATOM 1439 C C . VAL A 1 181 ? -13.347 -0.866 1.987 1.00 96.94 181 VAL A C 1
ATOM 1441 O O . VAL A 1 181 ? -12.287 -0.246 1.945 1.00 96.94 181 VAL A O 1
ATOM 1444 N N . CYS A 1 182 ? -13.780 -1.597 0.958 1.00 94.25 182 CYS A N 1
ATOM 1445 C CA . CYS A 1 182 ? -13.089 -1.658 -0.329 1.00 94.25 182 CYS A CA 1
ATOM 1446 C C . CYS A 1 182 ? -13.102 -0.295 -1.031 1.00 94.25 182 CYS A C 1
ATOM 1448 O O . CYS A 1 182 ? -12.048 0.182 -1.446 1.00 94.25 182 CYS A O 1
ATOM 1450 N N . ASP A 1 183 ? -14.257 0.370 -1.084 1.00 94.06 183 ASP A N 1
ATOM 1451 C CA . ASP A 1 183 ? -14.391 1.709 -1.666 1.00 94.06 183 ASP A CA 1
ATOM 1452 C C . ASP A 1 183 ? -13.498 2.732 -0.946 1.00 94.06 183 ASP A C 1
ATOM 1454 O O . ASP A 1 183 ? -12.911 3.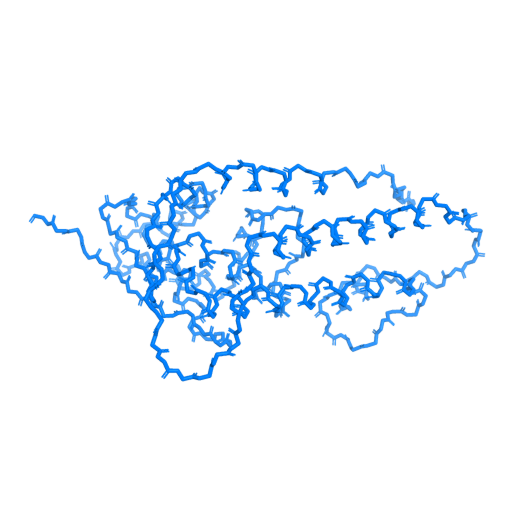614 -1.576 1.00 94.06 183 ASP A O 1
ATOM 1458 N N . ALA A 1 184 ? -13.319 2.585 0.372 1.00 95.94 184 ALA A N 1
ATOM 1459 C CA . ALA A 1 184 ? -12.430 3.440 1.153 1.00 95.94 184 ALA A CA 1
ATOM 1460 C C . ALA A 1 184 ? -10.949 3.335 0.737 1.00 95.94 184 ALA A C 1
ATOM 1462 O O . ALA A 1 184 ? -10.191 4.276 0.989 1.00 95.94 184 ALA A O 1
ATOM 1463 N N . VAL A 1 185 ? -10.525 2.252 0.069 1.00 93.94 185 VAL A N 1
ATOM 1464 C CA . VAL A 1 185 ? -9.154 2.115 -0.455 1.00 93.94 185 VAL A CA 1
ATOM 1465 C C . VAL A 1 185 ? -8.869 3.150 -1.551 1.00 93.94 185 VAL A C 1
ATOM 1467 O O . VAL A 1 185 ? -7.764 3.693 -1.604 1.00 93.94 185 VAL A O 1
ATOM 1470 N N . HIS A 1 186 ? -9.868 3.495 -2.369 1.00 91.75 186 HIS A N 1
ATOM 1471 C CA . HIS A 1 186 ? -9.713 4.460 -3.463 1.00 91.75 186 HIS A CA 1
ATOM 1472 C C . HIS A 1 186 ? -9.377 5.879 -2.981 1.00 91.75 186 HIS A C 1
ATOM 1474 O O . HIS A 1 186 ? -8.717 6.631 -3.690 1.00 91.75 186 HIS A O 1
ATOM 1480 N N . GLY A 1 187 ? -9.813 6.251 -1.772 1.00 90.75 187 GLY A N 1
ATOM 1481 C CA . GLY A 1 187 ? -9.522 7.553 -1.156 1.00 90.75 187 GLY A CA 1
ATOM 1482 C C . GLY A 1 187 ? -8.409 7.513 -0.108 1.00 90.75 187 GLY A C 1
ATOM 1483 O O . GLY A 1 187 ? -8.145 8.518 0.553 1.00 90.75 187 GLY A O 1
ATOM 1484 N N . LEU A 1 188 ? -7.786 6.351 0.105 1.00 90.94 188 LEU A N 1
ATOM 1485 C CA . LEU A 1 188 ? -6.875 6.142 1.226 1.00 90.94 188 LEU A CA 1
ATOM 1486 C C . LEU A 1 188 ? -5.577 6.926 1.056 1.00 90.94 188 LEU A C 1
ATOM 1488 O O . LEU A 1 188 ? -5.077 7.487 2.028 1.00 90.94 188 LEU A O 1
ATOM 1492 N N . PHE A 1 189 ? -5.041 6.970 -0.169 1.00 90.25 189 PHE A N 1
ATOM 1493 C CA . PHE A 1 189 ? -3.787 7.658 -0.452 1.00 90.25 189 PHE A CA 1
ATOM 1494 C C . PHE A 1 189 ? -3.889 9.155 -0.161 1.00 90.25 189 PHE A C 1
ATOM 1496 O O . PHE A 1 189 ? -3.022 9.709 0.516 1.00 90.25 189 PHE A O 1
ATOM 1503 N N . ASP A 1 190 ? -4.970 9.790 -0.609 1.00 90.19 190 ASP A N 1
ATOM 1504 C CA . ASP A 1 190 ? -5.228 11.203 -0.339 1.00 90.19 190 ASP A CA 1
ATOM 1505 C C . ASP A 1 190 ? -5.390 11.446 1.167 1.00 90.19 190 ASP A C 1
ATOM 1507 O O . ASP A 1 190 ? -4.724 12.320 1.723 1.00 90.19 190 ASP A O 1
ATOM 1511 N N . ALA A 1 191 ? -6.165 10.597 1.854 1.00 90.56 191 ALA A N 1
ATOM 1512 C CA . ALA A 1 191 ? -6.394 10.710 3.293 1.00 90.56 191 ALA A CA 1
ATOM 1513 C C . ALA A 1 191 ? -5.105 10.609 4.128 1.00 90.56 191 ALA A C 1
ATOM 1515 O O . ALA A 1 191 ? -4.952 11.326 5.114 1.00 90.56 191 ALA A O 1
ATOM 1516 N N . VAL A 1 192 ? -4.156 9.742 3.754 1.00 89.31 192 VAL A N 1
ATOM 1517 C CA . VAL A 1 192 ? -2.877 9.628 4.480 1.00 89.31 192 VAL A CA 1
ATOM 1518 C C . VAL A 1 192 ? -1.840 10.670 4.054 1.00 89.31 192 VAL A C 1
ATOM 1520 O O . VAL A 1 192 ? -0.878 10.894 4.786 1.00 89.31 192 VAL A O 1
ATOM 1523 N N . SER A 1 193 ? -2.006 11.298 2.887 1.00 86.81 193 SER A N 1
ATOM 1524 C CA . SER A 1 193 ? -1.050 12.273 2.343 1.00 86.81 193 SER A CA 1
ATOM 1525 C C . SER A 1 193 ? -1.142 13.652 2.986 1.00 86.81 193 SER A C 1
ATOM 1527 O O . SER A 1 193 ? -0.184 14.424 2.925 1.00 86.81 193 SER A O 1
ATOM 1529 N N . GLU A 1 194 ? -2.272 13.973 3.608 1.00 80.50 194 GLU A N 1
ATOM 1530 C CA . GLU A 1 194 ? -2.458 15.229 4.340 1.00 80.50 194 GLU A CA 1
ATOM 1531 C C . GLU A 1 194 ? -1.770 15.220 5.717 1.00 80.50 194 GLU A C 1
ATOM 1533 O O . GLU A 1 194 ? -1.608 16.266 6.347 1.00 80.50 194 GLU A O 1
ATOM 1538 N N . GLU A 1 195 ? -1.300 14.057 6.174 1.00 75.69 195 GLU A N 1
ATOM 1539 C CA . GLU A 1 195 ? -0.730 13.882 7.503 1.00 75.69 195 GLU A CA 1
ATOM 1540 C C . GLU A 1 195 ? 0.745 14.326 7.559 1.00 75.69 195 GLU A C 1
ATOM 1542 O O . GLU A 1 195 ? 1.664 13.623 7.132 1.00 75.69 195 GLU A O 1
ATOM 1547 N N . THR A 1 196 ? 1.014 15.479 8.173 1.00 65.00 196 THR A N 1
ATOM 1548 C CA . THR A 1 196 ? 2.378 15.871 8.555 1.00 65.00 196 THR A CA 1
ATOM 1549 C C . THR A 1 196 ? 2.740 15.238 9.896 1.00 65.00 196 THR A C 1
ATOM 1551 O O . THR A 1 196 ? 2.448 15.813 10.948 1.00 65.00 196 THR A O 1
ATOM 1554 N N . ARG A 1 197 ? 3.370 14.056 9.890 1.00 67.75 197 ARG A N 1
ATOM 1555 C CA . ARG A 1 197 ? 3.741 13.364 11.135 1.00 67.75 197 ARG A CA 1
ATOM 1556 C C . ARG A 1 197 ? 5.243 13.291 11.369 1.00 67.75 197 ARG A C 1
ATOM 1558 O O . ARG A 1 197 ? 6.049 13.217 10.447 1.00 67.75 197 ARG A O 1
ATOM 1565 N N . ILE A 1 198 ? 5.590 13.304 12.652 1.00 70.62 198 ILE A N 1
ATOM 1566 C CA . ILE A 1 198 ? 6.937 13.042 13.153 1.00 70.62 198 ILE A CA 1
ATOM 1567 C C . ILE A 1 198 ? 7.278 11.574 12.842 1.00 70.62 198 ILE A C 1
ATOM 1569 O O . ILE A 1 198 ? 6.430 10.711 13.088 1.00 70.62 198 ILE A O 1
ATOM 1573 N N . PRO A 1 199 ? 8.489 11.275 12.338 1.00 69.38 199 PRO A N 1
ATOM 1574 C CA . PRO A 1 199 ? 8.942 9.903 12.138 1.00 69.38 199 PRO A CA 1
ATOM 1575 C C . PRO A 1 199 ? 8.793 9.076 13.424 1.00 69.38 199 PRO A C 1
ATOM 1577 O O . PRO A 1 199 ? 9.259 9.478 14.492 1.00 69.38 199 PRO A O 1
ATOM 1580 N N . SER A 1 200 ? 8.121 7.934 13.314 1.00 80.12 200 SER A N 1
ATOM 1581 C CA . SER A 1 200 ? 7.965 6.917 14.363 1.00 80.12 200 SER A CA 1
ATOM 1582 C C . SER A 1 200 ? 8.816 5.704 13.994 1.00 80.12 200 SER A C 1
ATOM 1584 O O . SER A 1 200 ? 9.182 5.576 12.838 1.00 80.12 200 SER A O 1
ATOM 1586 N N . SER A 1 201 ? 9.133 4.806 14.929 1.00 82.50 201 SER A N 1
ATOM 1587 C CA . SER A 1 201 ? 9.791 3.522 14.619 1.00 82.50 201 SER A CA 1
ATOM 1588 C C . SER A 1 201 ? 8.821 2.425 14.161 1.00 82.50 201 SER A C 1
ATOM 1590 O O . SER A 1 201 ? 9.259 1.347 13.782 1.00 82.50 201 SER A O 1
ATOM 1592 N N . GLU A 1 202 ? 7.517 2.681 14.251 1.00 89.06 202 GLU A N 1
ATOM 1593 C CA . GLU A 1 202 ? 6.433 1.761 13.894 1.00 89.06 202 GLU A CA 1
ATOM 1594 C C . GLU A 1 202 ? 5.291 2.541 13.229 1.00 89.06 202 GLU A C 1
ATOM 1596 O O . GLU A 1 202 ? 5.085 3.726 13.530 1.00 89.06 202 GLU A O 1
ATOM 1601 N N . ILE A 1 203 ? 4.520 1.882 12.362 1.00 91.38 203 ILE A N 1
ATOM 1602 C CA . ILE A 1 203 ? 3.339 2.493 11.743 1.00 91.38 203 ILE A CA 1
ATOM 1603 C C . ILE A 1 203 ? 2.201 2.496 12.760 1.00 91.38 203 ILE A C 1
ATOM 1605 O O . ILE A 1 203 ? 1.775 1.447 13.238 1.00 91.38 203 ILE A O 1
ATOM 1609 N N . VAL A 1 204 ? 1.669 3.676 13.065 1.00 93.06 204 VAL A N 1
ATOM 1610 C CA . VAL A 1 204 ? 0.549 3.820 14.003 1.00 93.06 204 VAL A CA 1
ATOM 1611 C C . VAL A 1 204 ? -0.700 4.263 13.254 1.00 93.06 204 VAL A C 1
ATOM 1613 O O . VAL A 1 204 ? -0.760 5.402 12.780 1.00 93.06 204 VAL A O 1
ATOM 1616 N N . VAL A 1 205 ? -1.703 3.386 13.189 1.00 94.50 205 VAL A N 1
ATOM 1617 C CA . VAL A 1 205 ? -3.039 3.704 12.663 1.00 94.50 205 VAL A CA 1
ATOM 1618 C C . VAL A 1 205 ? -3.897 4.220 13.816 1.00 94.50 205 VAL A C 1
ATOM 1620 O O . VAL A 1 205 ? -4.260 3.460 14.708 1.00 94.50 205 VAL A O 1
ATOM 1623 N N . GLU A 1 206 ? -4.188 5.520 13.832 1.00 93.25 206 GLU A N 1
ATOM 1624 C CA . GLU A 1 206 ? -4.987 6.153 14.888 1.00 93.25 206 GLU A CA 1
ATOM 1625 C C . GLU A 1 206 ? -6.472 6.179 14.510 1.00 93.25 206 GLU A C 1
ATOM 1627 O O . GLU A 1 206 ? -6.850 6.802 13.516 1.00 93.25 206 GLU A O 1
ATOM 1632 N N . ALA A 1 207 ? -7.331 5.566 15.327 1.00 92.06 207 ALA A N 1
ATOM 1633 C CA . ALA A 1 207 ? -8.761 5.475 15.027 1.00 92.06 207 ALA A CA 1
ATOM 1634 C C . ALA A 1 207 ? -9.469 6.843 14.961 1.00 92.06 207 ALA A C 1
ATOM 1636 O O . ALA A 1 207 ? -10.426 7.002 14.214 1.00 92.06 207 ALA A O 1
ATOM 1637 N N . GLY A 1 208 ? -8.991 7.848 15.705 1.00 91.25 208 GLY A N 1
ATOM 1638 C CA . GLY A 1 208 ? -9.581 9.194 15.712 1.00 91.25 208 GLY A CA 1
ATOM 1639 C C . GLY A 1 208 ? -9.279 10.041 14.469 1.00 91.25 208 GLY A C 1
ATOM 1640 O O . GLY A 1 208 ? -9.889 11.094 14.299 1.00 91.25 208 GLY A O 1
ATOM 1641 N N . LYS A 1 209 ? -8.342 9.610 13.613 1.00 91.75 209 LYS A N 1
ATOM 1642 C CA . LYS A 1 209 ? -7.897 10.374 12.433 1.00 91.75 209 LYS A CA 1
ATOM 1643 C C . LYS A 1 209 ? -8.573 9.964 11.134 1.00 91.75 209 LYS A C 1
ATOM 1645 O O . LYS A 1 209 ? -8.612 10.746 10.191 1.00 91.75 209 LYS A O 1
ATOM 1650 N N . TYR A 1 210 ? -9.095 8.748 11.084 1.00 94.19 210 TYR A N 1
ATOM 1651 C CA . TYR A 1 210 ? -9.661 8.161 9.879 1.00 94.19 210 TYR A CA 1
ATOM 1652 C C . TYR A 1 210 ? -11.088 7.695 10.154 1.00 94.19 210 TYR A C 1
ATOM 1654 O O . TYR A 1 210 ? -11.461 7.400 11.287 1.00 94.19 210 TYR A O 1
ATOM 1662 N N . THR A 1 211 ? -11.905 7.596 9.108 1.00 95.94 211 THR A N 1
ATOM 1663 C CA . THR A 1 211 ? -13.220 6.953 9.234 1.00 95.94 211 THR A CA 1
ATOM 1664 C C . THR A 1 211 ? -13.060 5.466 9.582 1.00 95.94 211 THR A C 1
ATOM 1666 O O . THR A 1 211 ? -12.047 4.865 9.216 1.00 95.94 211 THR A O 1
ATOM 1669 N N . PRO A 1 212 ? -14.057 4.817 10.212 1.00 97.19 212 PRO A N 1
ATOM 1670 C CA . PRO A 1 212 ? -13.984 3.386 10.517 1.00 97.19 212 PRO A CA 1
ATOM 1671 C C . PRO A 1 212 ? -13.647 2.508 9.301 1.00 97.19 212 PRO A C 1
ATOM 1673 O O . PRO A 1 212 ? -12.848 1.581 9.423 1.00 97.19 212 PRO A O 1
ATOM 1676 N N . ASN A 1 213 ? -14.184 2.842 8.120 1.00 97.62 213 ASN A N 1
ATOM 1677 C CA . ASN A 1 213 ? -13.897 2.130 6.872 1.00 97.62 213 ASN A CA 1
ATOM 1678 C C . ASN A 1 213 ? -12.446 2.340 6.406 1.00 97.62 213 ASN A C 1
ATOM 1680 O O . ASN A 1 213 ? -11.791 1.381 6.012 1.00 97.62 213 ASN A O 1
ATOM 1684 N N . GLN A 1 214 ? -11.902 3.557 6.519 1.00 96.25 214 GLN A N 1
ATOM 1685 C CA . GLN A 1 214 ? -10.490 3.827 6.214 1.00 96.25 214 GLN A CA 1
ATOM 1686 C C . GLN A 1 214 ? -9.536 3.136 7.200 1.00 96.25 214 GLN A C 1
ATOM 1688 O O . GLN A 1 214 ? -8.520 2.591 6.772 1.00 96.25 214 GLN A O 1
ATOM 1693 N N . VAL A 1 215 ? -9.854 3.111 8.502 1.00 96.75 215 VAL A N 1
ATOM 1694 C CA . VAL A 1 215 ? -9.070 2.359 9.502 1.00 96.75 215 VAL A CA 1
ATOM 1695 C C . VAL A 1 215 ? -9.068 0.874 9.152 1.00 96.75 215 VAL A C 1
ATOM 1697 O O . VAL A 1 215 ? -8.005 0.263 9.091 1.00 96.75 215 VAL A O 1
ATOM 1700 N N . ALA A 1 216 ? -10.243 0.300 8.881 1.00 97.19 216 ALA A N 1
ATOM 1701 C CA . ALA A 1 216 ? -10.374 -1.103 8.508 1.00 97.19 216 ALA A CA 1
ATOM 1702 C C . ALA A 1 216 ? -9.592 -1.426 7.227 1.00 97.19 216 ALA A C 1
ATOM 1704 O O . ALA A 1 216 ? -8.886 -2.430 7.182 1.00 97.19 216 ALA A O 1
ATOM 1705 N N . ALA A 1 217 ? -9.651 -0.552 6.220 1.00 96.19 217 ALA A N 1
ATOM 1706 C CA . ALA A 1 217 ? -8.871 -0.691 4.999 1.00 96.19 217 ALA A CA 1
ATOM 1707 C C . ALA A 1 217 ? -7.361 -0.653 5.290 1.00 96.19 217 ALA A C 1
ATOM 1709 O O . ALA A 1 217 ? -6.654 -1.580 4.909 1.00 96.19 217 ALA A O 1
ATOM 1710 N N . LEU A 1 218 ? -6.860 0.344 6.034 1.00 95.31 218 LEU A N 1
ATOM 1711 C CA . LEU A 1 218 ? -5.447 0.427 6.439 1.00 95.31 218 LEU A CA 1
ATOM 1712 C C . LEU A 1 218 ? -4.982 -0.835 7.170 1.00 95.31 218 LEU A C 1
ATOM 1714 O O . LEU A 1 218 ? -3.951 -1.411 6.823 1.00 95.31 218 LEU A O 1
ATOM 1718 N N . VAL A 1 219 ? -5.756 -1.285 8.156 1.00 96.38 219 VAL A N 1
ATOM 1719 C CA . VAL A 1 219 ? -5.452 -2.486 8.937 1.00 96.38 219 VAL A CA 1
ATOM 1720 C C . VAL A 1 219 ? -5.462 -3.734 8.059 1.00 96.38 219 VAL A C 1
ATOM 1722 O O . VAL A 1 219 ? -4.565 -4.564 8.186 1.00 96.38 219 VAL A O 1
ATOM 1725 N N . ALA A 1 220 ? -6.413 -3.865 7.135 1.00 96.00 220 ALA A N 1
ATOM 1726 C CA . ALA A 1 220 ? -6.445 -4.973 6.187 1.00 96.00 220 ALA A CA 1
ATOM 1727 C C . ALA A 1 220 ? -5.192 -5.002 5.299 1.00 96.00 220 ALA A C 1
ATOM 1729 O O . ALA A 1 220 ? -4.578 -6.062 5.161 1.00 96.00 220 ALA A O 1
ATOM 1730 N N . ILE A 1 221 ? -4.758 -3.845 4.774 1.00 92.88 221 ILE A N 1
ATOM 1731 C CA . ILE A 1 221 ? -3.516 -3.741 3.992 1.00 92.88 221 ILE A CA 1
ATOM 1732 C C . ILE A 1 221 ? -2.308 -4.167 4.845 1.00 92.88 221 ILE A C 1
ATOM 1734 O O . ILE A 1 221 ? -1.507 -5.009 4.427 1.00 92.88 221 ILE A O 1
ATOM 1738 N N . LEU A 1 222 ? -2.208 -3.656 6.073 1.00 93.81 222 LEU A N 1
ATOM 1739 C CA . LEU A 1 222 ? -1.105 -3.954 6.989 1.00 93.81 222 LEU A CA 1
ATOM 1740 C C . LEU A 1 222 ? -1.104 -5.405 7.500 1.00 93.81 222 LEU A C 1
ATOM 1742 O O . LEU A 1 222 ? -0.041 -5.948 7.793 1.00 93.81 222 LEU A O 1
ATOM 1746 N N . LYS A 1 223 ? -2.264 -6.064 7.584 1.00 95.25 223 LYS A N 1
ATOM 1747 C CA . LYS A 1 223 ? -2.371 -7.502 7.877 1.00 95.25 223 LYS A CA 1
ATOM 1748 C C . LYS A 1 223 ? -1.984 -8.357 6.675 1.00 95.25 223 LYS A C 1
ATOM 1750 O O . LYS A 1 223 ? -1.302 -9.364 6.850 1.00 95.25 223 LYS A O 1
ATOM 1755 N N . ALA A 1 224 ? -2.379 -7.963 5.464 1.00 92.25 224 ALA A N 1
ATOM 1756 C CA . ALA A 1 224 ? -2.072 -8.711 4.245 1.00 92.25 224 ALA A CA 1
ATOM 1757 C C . ALA A 1 224 ? -0.555 -8.834 4.016 1.00 92.25 224 ALA A C 1
ATOM 1759 O O . ALA A 1 224 ? -0.063 -9.920 3.699 1.00 92.25 224 ALA A O 1
ATOM 1760 N N . GLN A 1 225 ? 0.204 -7.762 4.271 1.00 90.62 225 GLN A N 1
ATOM 1761 C CA . GLN A 1 225 ? 1.667 -7.783 4.146 1.00 90.62 225 GLN A CA 1
ATOM 1762 C C . GLN A 1 225 ? 2.389 -8.602 5.232 1.00 90.62 225 GLN A C 1
ATOM 1764 O O . GLN A 1 225 ? 3.583 -8.844 5.099 1.00 90.62 225 GLN A O 1
ATOM 1769 N N . ALA A 1 226 ? 1.713 -9.086 6.283 1.00 90.81 226 ALA A N 1
ATOM 1770 C CA . ALA A 1 226 ? 2.359 -9.869 7.347 1.00 90.81 226 ALA A CA 1
ATOM 1771 C C . ALA A 1 226 ? 3.002 -11.175 6.836 1.00 90.81 226 ALA A C 1
ATOM 1773 O O . ALA A 1 226 ? 3.875 -11.743 7.489 1.00 90.81 226 ALA A O 1
ATOM 1774 N N . LYS A 1 227 ? 2.570 -11.658 5.664 1.00 87.38 227 LYS A N 1
ATOM 1775 C CA . LYS A 1 227 ? 3.124 -12.844 4.991 1.00 87.38 227 LYS A CA 1
ATOM 1776 C C . LYS A 1 227 ? 4.254 -12.510 4.010 1.00 87.38 227 LYS A C 1
ATOM 1778 O O . LYS A 1 227 ? 4.814 -13.423 3.406 1.00 87.38 227 LYS A O 1
ATOM 1783 N N . TRP A 1 228 ? 4.549 -11.231 3.789 1.00 87.06 228 TRP A N 1
ATOM 1784 C CA . TRP A 1 228 ? 5.537 -10.790 2.808 1.00 87.06 228 TRP A CA 1
ATOM 1785 C C . TRP A 1 228 ? 6.948 -10.791 3.406 1.00 87.06 228 TRP A C 1
ATOM 1787 O O . TRP A 1 228 ? 7.108 -10.767 4.627 1.00 87.06 228 TRP A O 1
ATOM 1797 N N . PRO A 1 229 ? 8.000 -10.817 2.571 1.00 83.12 229 PRO A N 1
ATOM 1798 C CA . PRO A 1 229 ? 9.360 -10.604 3.046 1.00 83.12 229 PRO A CA 1
ATOM 1799 C C . PRO A 1 229 ? 9.497 -9.224 3.700 1.00 83.12 229 PRO A C 1
ATOM 1801 O O . PRO A 1 229 ? 9.147 -8.218 3.089 1.00 83.12 229 PRO A O 1
ATOM 1804 N N . SER A 1 230 ? 10.036 -9.191 4.921 1.00 83.12 230 SER A N 1
ATOM 1805 C CA . SER A 1 230 ? 10.243 -7.963 5.707 1.00 83.12 230 SER A CA 1
ATOM 1806 C C . SER A 1 230 ? 8.946 -7.170 5.962 1.00 83.12 230 SER A C 1
ATOM 1808 O O . SER A 1 230 ? 8.826 -6.033 5.495 1.00 83.12 230 SER A O 1
ATOM 1810 N N . PRO A 1 231 ? 7.969 -7.746 6.690 1.00 88.94 231 PRO A N 1
ATOM 1811 C CA . PRO A 1 231 ? 6.730 -7.047 7.006 1.00 88.94 231 PRO A CA 1
ATOM 1812 C C . PRO A 1 231 ? 7.015 -5.807 7.861 1.00 88.94 231 PRO A C 1
ATOM 1814 O O . PRO A 1 231 ? 7.910 -5.807 8.707 1.00 88.94 231 PRO A O 1
ATOM 1817 N N . LEU A 1 232 ? 6.247 -4.743 7.643 1.00 89.81 232 LEU A N 1
ATOM 1818 C CA . LEU A 1 232 ? 6.347 -3.530 8.447 1.00 89.81 232 LEU A CA 1
ATOM 1819 C C . LEU A 1 232 ? 5.676 -3.748 9.800 1.00 89.81 232 LEU A C 1
ATOM 1821 O O . LEU A 1 232 ? 4.523 -4.179 9.849 1.00 89.81 232 LEU A O 1
ATOM 1825 N N . GLU A 1 233 ? 6.372 -3.383 10.872 1.00 92.06 233 GLU A N 1
ATOM 1826 C CA . GLU A 1 233 ? 5.803 -3.331 12.216 1.00 92.06 233 GLU A CA 1
ATOM 1827 C C . GLU A 1 233 ? 4.753 -2.219 12.300 1.00 92.06 233 GLU A C 1
ATOM 1829 O O . GLU A 1 233 ? 4.968 -1.081 11.855 1.00 92.06 233 GLU A O 1
ATOM 1834 N N . TRP A 1 234 ? 3.600 -2.550 12.871 1.00 95.12 234 TRP A N 1
ATOM 1835 C CA . TRP A 1 234 ? 2.495 -1.616 13.005 1.00 95.12 234 TRP A CA 1
ATOM 1836 C C . TRP A 1 234 ? 1.644 -1.932 14.229 1.00 95.12 234 TRP A C 1
ATOM 1838 O O . TRP A 1 234 ? 1.592 -3.067 14.706 1.00 95.12 234 TRP A O 1
ATOM 1848 N N . ARG A 1 235 ? 0.920 -0.922 14.705 1.00 95.56 235 ARG A N 1
ATOM 1849 C CA . ARG A 1 235 ? -0.149 -1.101 15.684 1.00 95.56 235 ARG A CA 1
ATOM 1850 C C . ARG A 1 235 ? -1.302 -0.148 15.437 1.00 95.56 235 ARG A C 1
ATOM 1852 O O . ARG A 1 235 ? -1.147 0.931 14.865 1.00 95.56 235 ARG A O 1
ATOM 1859 N N . GLU A 1 236 ? -2.461 -0.550 15.927 1.00 95.38 236 GLU A N 1
ATOM 1860 C CA . GLU A 1 236 ? -3.626 0.315 16.006 1.00 95.38 236 GLU A CA 1
ATOM 1861 C C . GLU A 1 236 ? -3.625 1.050 17.348 1.00 95.38 236 GLU A C 1
ATOM 1863 O O . GLU A 1 236 ? -3.404 0.451 18.403 1.00 95.38 236 GLU A O 1
ATOM 1868 N N . GLN A 1 237 ? -3.848 2.359 17.305 1.00 94.69 237 GLN A N 1
ATOM 1869 C CA . GLN A 1 237 ? -4.037 3.182 18.488 1.00 94.69 237 GLN A CA 1
ATOM 1870 C C . GLN A 1 237 ? -5.529 3.525 18.607 1.00 94.69 237 GLN A C 1
ATOM 1872 O O . GLN A 1 237 ? -6.077 4.153 17.692 1.00 94.69 237 GLN A O 1
ATOM 1877 N N . PRO A 1 238 ? -6.195 3.120 19.706 1.00 91.69 238 PRO A N 1
ATOM 1878 C CA . PRO A 1 238 ? -7.587 3.483 19.931 1.00 91.69 238 PRO A CA 1
ATOM 1879 C C . PRO A 1 238 ? -7.718 5.003 20.066 1.00 91.69 238 PRO A C 1
ATOM 1881 O O . PRO A 1 238 ? -6.765 5.685 20.446 1.00 91.69 238 PRO A O 1
ATOM 1884 N N . SER A 1 239 ? -8.896 5.542 19.755 1.00 87.06 239 SER A N 1
ATOM 1885 C CA . SER A 1 239 ? -9.198 6.934 20.078 1.00 87.06 239 SER A CA 1
ATOM 1886 C C . SER A 1 239 ? -9.230 7.086 21.596 1.00 87.06 239 SER A C 1
ATOM 1888 O O . SER A 1 239 ? -10.038 6.426 22.252 1.00 87.06 239 SER A O 1
ATOM 1890 N N . ASP A 1 240 ? -8.365 7.939 22.144 1.00 76.81 240 ASP A N 1
ATOM 1891 C CA . ASP A 1 240 ? -8.475 8.376 23.534 1.00 76.81 240 ASP A CA 1
ATOM 1892 C C . ASP A 1 240 ? -9.805 9.142 23.660 1.00 76.81 240 ASP A C 1
ATOM 1894 O O . ASP A 1 240 ? -9.946 10.248 23.133 1.00 76.81 240 ASP A O 1
ATOM 1898 N N . HIS A 1 241 ? -10.815 8.493 24.244 1.00 52.81 241 HIS A N 1
ATOM 1899 C CA . HIS A 1 241 ? -12.109 9.098 24.570 1.00 52.81 241 HIS A CA 1
ATOM 1900 C C . HIS A 1 241 ? -12.016 9.961 25.827 1.00 52.81 241 HIS A C 1
ATOM 1902 O O . HIS A 1 241 ? -11.360 9.520 26.799 1.00 52.81 241 HIS A O 1
#

Organism: NCBI:txid59557

Foldseek 3Di:
DDDDPPDPPDPPPPVVVVVVVPPDDDDDDDDDDDDDDPDDDDPVNVVVVVVVVVVVVVVLVVVVVPDPPDDDDFPPDDPVQCLCVLLPVDPDRDRPPDVSVVVVSVVVLVVLVVLLVCCLVVQQQALLSQLSNLLSLCSNNSVFDDDPDSLVSLLRVCPDPLLLVLLVVLCVVVVHDSVLLSVLSSCLNVLRVVDPDDRDNAYEAEPVSDPPSSSSNSVSSLVSCPPPPPRGHYDYDYPPD

Radius of gyration: 20.84 Å; chains: 1; bounding box: 50×40×65 Å